Protein AF-A0A2T6B899-F1 (afdb_monomer)

Nearest PDB structures (foldseek):
  8gqq-assembly1_A  TM=4.289E-01  e=1.754E+00  Dictyostelium discoideum AX3
  8x8x-assembly1_A  TM=3.515E-01  e=1.846E+00  Homo sapiens
  3qks-assembly1_A  TM=3.000E-01  e=3.074E+00  Pyrococcus furiosus
  4nck-assembly1_A  TM=1.897E-01  e=5.667E+00  Pyrococcus furiosus DSM 3638

pLDDT: mean 89.19, std 10.9, range [34.03, 98.38]

Foldseek 3Di:
DDDQVVVLPVVDDPVCSVVVLVVQVCVLVPVDDDPQWDWPDKDQPAPFKIWTWTWGQDPNDIKIFTWIAGDPPGIDTPHINDDHDDDCDPPFDKDKAADPVVLVVCLVVLNLLVRLVVVVLCCDCVHPNVVQRNCLLVVLVNCCRHPNPPCPSVVSQVSSVVVRIGTDGLVVRLVSLLSSLCSFWDKAFDPDPDQLLRRLVLSVLLCDCVHPLVVVLVVLSSVQSSVCSNVSHSYGDPVSQVSNVVSRIGTDGPVVRLVSQLVSQLVQKDKDFAPPDDQVLADFDPVLVVVCVVPCVRRVDRGDDCVVVVVVLSSVQSSVCSVVSHQDTDPCSQVVQVSNRIGMDGNSDPPDDPDPDPDD

Solvent-accessible surface area (backbone atoms only — not comparable to full-atom values): 19965 Å² total; per-residue (Å²): 130,86,54,31,54,58,50,40,61,74,72,41,60,79,93,47,47,65,63,49,53,51,53,52,48,35,38,70,74,62,79,48,86,51,97,48,53,47,77,75,47,78,47,75,78,34,78,60,28,40,36,38,22,31,39,36,56,53,98,93,40,83,42,38,36,18,38,38,39,34,91,83,81,49,79,42,60,73,18,44,73,60,74,59,78,81,86,77,74,80,71,81,57,66,35,77,30,70,31,69,67,58,52,52,51,24,45,77,72,72,36,17,55,57,52,40,52,55,48,52,41,33,59,34,63,88,39,81,58,2,59,71,46,46,51,35,44,59,52,27,52,49,30,46,34,71,40,61,94,71,56,66,29,50,61,40,49,49,57,31,42,77,74,52,26,35,68,40,44,48,69,58,40,30,51,54,44,28,57,31,40,59,55,28,47,37,73,36,62,62,89,70,92,63,52,52,67,55,46,51,52,53,40,50,40,35,74,32,65,90,35,73,61,3,38,52,46,49,52,52,49,48,53,40,42,47,58,22,18,74,71,70,48,79,60,70,50,73,66,49,46,48,62,38,42,77,76,46,26,36,76,39,46,56,71,53,44,52,52,51,42,22,52,36,47,39,72,40,48,48,76,42,77,43,88,87,59,61,78,87,70,38,51,69,28,70,67,32,47,51,38,25,73,76,40,49,88,79,23,81,66,30,52,55,54,47,88,70,48,50,60,55,52,48,48,54,50,16,45,50,24,44,75,70,70,45,79,60,83,59,91,61,48,56,60,61,31,45,55,57,39,27,40,68,44,52,73,78,48,79,79,73,78,74,74,77,72,81,81,127

Secondary structure (DSSP, 8-state):
---HHHHHHHHS-HHHHHHHHHHHHHHHHTS---TTEEEEEEEEEETTEEEEEEEEEETTEEEEEEEEEETTTEEEEEEESS-------PPP-EEEEE-HHHHHHHHHTT-HHHHHHHHHHHH-TTSHHHHHHTTHHHHHHHHHHHSTTTTTTHHHHHHHHHTTEEEEEHHHHHHHHHHHHHHH--EEE--SS--HHHHHHHHHHHH-TTSHHHHHHHHHHHHHHHHHHHTT-SS--HHHHHHHHTTTEEE--HHHHHHHHHHHHHHHEEEEEPTT--GGGPPBPHHHHHHHHH-TTT-S--B--HHHHHHHHHHHHHHHHHHHT-SSPPHHHHHHHHTTTEEEEETTSPPPPP-PPP--

Mean predicted aligned error: 10.86 Å

Organism: NCBI:txid589035

Radius of gyration: 36.05 Å; Cα contacts (8 Å, |Δi|>4): 500; chains: 1; bounding box: 91×50×110 Å

Sequence (360 aa):
MNDPLHAFETTIPTELQEDLLQRIEECAWGFTTDPEIEITDVEKRNVLNIEYTGVVQLMGQEHRFHIRSGDAAGTEILSWNGETDIDREPGPVMILAPLHRRASEAIFQGRAAELLRNWDEALDPSTATGKRLSRLFAAASYDAFFAPGTGASRSHHEAAREAGYEIQEAADATRIRRDLLFAAHPIAPLITDQTPLEALRSWDAALDASTVIGHLALLRRAQILDETAMRGASAPNTEGAARMRELGFAFTSPGEALRLRVRLTRSLLSLDPIDGFDPATLPENPIAALFNRLDPALAPDVRVRPEVEAPKLLDAIAERMARDRSMTLPDWAEGRTAEIGLRVRNRAEPARESDPSPSL

Structure (mmCIF, N/CA/C/O backbone):
data_AF-A0A2T6B899-F1
#
_entry.id   AF-A0A2T6B899-F1
#
loop_
_atom_site.group_PDB
_atom_site.id
_atom_site.type_symbol
_atom_site.label_atom_id
_atom_site.label_alt_id
_atom_site.label_comp_id
_atom_site.label_asym_id
_atom_site.label_entity_id
_atom_site.label_seq_id
_atom_site.pdbx_PDB_ins_code
_atom_site.Cartn_x
_atom_site.Cartn_y
_atom_site.Cartn_z
_atom_site.occupancy
_atom_site.B_iso_or_equiv
_atom_site.auth_seq_id
_atom_site.auth_comp_id
_atom_site.auth_asym_id
_atom_site.auth_atom_id
_atom_site.pdbx_PDB_model_num
ATOM 1 N N . MET A 1 1 ? -45.968 -4.748 19.269 1.00 46.59 1 MET A N 1
ATOM 2 C CA . MET A 1 1 ? -44.724 -4.669 20.057 1.00 46.59 1 MET A CA 1
ATOM 3 C C . MET A 1 1 ? -45.140 -4.263 21.449 1.00 46.59 1 MET A C 1
ATOM 5 O O . MET A 1 1 ? -45.836 -3.262 21.556 1.00 46.59 1 MET A O 1
ATOM 9 N N . ASN A 1 2 ? -44.836 -5.079 22.458 1.00 59.56 2 ASN A N 1
ATOM 10 C CA . ASN A 1 2 ? -45.052 -4.683 23.847 1.00 59.56 2 ASN A CA 1
ATOM 11 C C . ASN A 1 2 ? -44.044 -3.583 24.170 1.00 59.56 2 ASN A C 1
ATOM 13 O O . ASN A 1 2 ? -42.853 -3.779 23.951 1.00 59.56 2 ASN A O 1
ATOM 17 N N . ASP A 1 3 ? -44.539 -2.435 24.611 1.00 84.06 3 ASP A N 1
ATOM 18 C CA . ASP A 1 3 ? -43.726 -1.347 25.138 1.00 84.06 3 ASP A CA 1
ATOM 19 C C . ASP A 1 3 ? -43.190 -1.777 26.522 1.00 84.06 3 ASP A C 1
ATOM 21 O O . ASP A 1 3 ? -44.004 -2.055 27.412 1.00 84.06 3 ASP A O 1
ATOM 25 N N . PRO A 1 4 ? -41.862 -1.915 26.707 1.00 87.25 4 PRO A N 1
ATOM 26 C CA . PRO A 1 4 ? -41.269 -2.354 27.970 1.00 87.25 4 PRO A CA 1
ATOM 27 C C . PRO A 1 4 ? -41.623 -1.447 29.149 1.00 87.25 4 PRO A C 1
ATOM 29 O O . PRO A 1 4 ? -41.850 -1.946 30.252 1.00 87.25 4 PRO A O 1
ATOM 32 N N . LEU A 1 5 ? -41.736 -0.136 28.910 1.00 87.31 5 LEU A N 1
ATOM 33 C CA . LEU A 1 5 ? -42.134 0.826 29.932 1.00 87.31 5 LEU A CA 1
ATOM 34 C C . LEU A 1 5 ? -43.591 0.595 30.340 1.00 87.31 5 LEU A C 1
ATOM 36 O O . LEU A 1 5 ? -43.894 0.497 31.524 1.00 87.31 5 LEU A O 1
ATOM 40 N N . HIS A 1 6 ? -44.481 0.382 29.370 1.00 89.06 6 HIS A N 1
ATOM 41 C CA . HIS A 1 6 ? -45.879 0.057 29.654 1.00 89.06 6 HIS A CA 1
ATOM 42 C C . HIS A 1 6 ? -46.035 -1.271 30.421 1.00 89.06 6 HIS A C 1
ATOM 44 O O . HIS A 1 6 ? -46.887 -1.398 31.303 1.00 89.06 6 HIS A O 1
ATOM 50 N N . ALA A 1 7 ? -45.211 -2.279 30.110 1.00 88.25 7 ALA A N 1
ATOM 51 C CA . ALA A 1 7 ? -45.201 -3.552 30.832 1.00 88.25 7 ALA A CA 1
ATOM 52 C C . ALA A 1 7 ? -44.753 -3.381 32.294 1.00 88.25 7 ALA A C 1
ATOM 54 O O . ALA A 1 7 ? -45.345 -3.977 33.195 1.00 88.25 7 ALA A O 1
ATOM 55 N N . PHE A 1 8 ? -43.752 -2.538 32.539 1.00 91.56 8 PHE A N 1
ATOM 56 C CA . PHE A 1 8 ? -43.338 -2.157 33.885 1.00 91.56 8 PHE A CA 1
ATOM 57 C C . PHE A 1 8 ? -44.449 -1.399 34.629 1.00 91.56 8 PHE A C 1
ATOM 59 O O . PHE A 1 8 ? -44.863 -1.827 35.707 1.00 91.56 8 PHE A O 1
ATOM 66 N N . GLU A 1 9 ? -45.003 -0.345 34.023 1.00 91.19 9 GLU A N 1
ATOM 67 C CA . GLU A 1 9 ? -46.026 0.521 34.628 1.00 91.19 9 GLU A CA 1
ATOM 68 C C . GLU A 1 9 ? -47.321 -0.220 34.992 1.00 91.19 9 GLU A C 1
ATOM 70 O O . GLU A 1 9 ? -48.012 0.152 35.939 1.00 91.19 9 GLU A O 1
ATOM 75 N N . THR A 1 10 ? -47.668 -1.269 34.241 1.00 90.44 10 THR A N 1
ATOM 76 C CA . THR A 1 10 ? -48.849 -2.108 34.508 1.00 90.44 10 THR A CA 1
ATOM 77 C C . THR A 1 10 ? -48.595 -3.199 35.545 1.00 90.44 10 THR A C 1
ATOM 79 O O . THR A 1 10 ? -49.545 -3.670 36.172 1.00 90.44 10 THR A O 1
ATOM 82 N N . THR A 1 11 ? -47.336 -3.603 35.734 1.00 88.62 11 THR A N 1
ATOM 83 C CA . THR A 1 11 ? -46.947 -4.635 36.707 1.00 88.62 11 THR A CA 1
ATOM 84 C C . THR A 1 11 ? -46.695 -4.033 38.089 1.00 88.62 11 THR A C 1
ATOM 86 O O . THR A 1 11 ? -47.052 -4.642 39.096 1.00 88.62 11 THR A O 1
ATOM 89 N N . ILE A 1 12 ? -46.093 -2.842 38.146 1.00 90.62 12 ILE A N 1
ATOM 90 C CA . ILE A 1 12 ? -45.633 -2.209 39.384 1.00 90.62 12 ILE A CA 1
ATOM 91 C C . ILE A 1 12 ? -46.548 -1.032 39.759 1.00 90.62 12 ILE A C 1
ATOM 93 O O . ILE A 1 12 ? -46.756 -0.145 38.928 1.00 90.62 12 ILE A O 1
ATOM 97 N N . PRO A 1 13 ? -47.078 -0.973 40.999 1.00 90.00 13 PRO A N 1
ATOM 98 C CA . PRO A 1 13 ? -47.889 0.153 41.466 1.00 90.00 13 PRO A CA 1
ATOM 99 C C . PRO A 1 13 ? -47.161 1.492 41.326 1.00 90.00 13 PRO A C 1
ATOM 101 O O . PRO A 1 13 ? -45.976 1.584 41.641 1.00 90.00 13 PRO A O 1
ATOM 104 N N . THR A 1 14 ? -47.872 2.534 40.890 1.00 89.88 14 THR A N 1
ATOM 105 C CA . THR A 1 14 ? -47.299 3.855 40.571 1.00 89.88 14 THR A CA 1
ATOM 106 C C . THR A 1 14 ? -46.481 4.445 41.719 1.00 89.88 14 THR A C 1
ATOM 108 O O . THR A 1 14 ? -45.435 5.039 41.487 1.00 89.88 14 THR A O 1
ATOM 111 N N . GLU A 1 15 ? -46.912 4.237 42.960 1.00 90.06 15 GLU A N 1
ATOM 112 C CA . GLU A 1 15 ? -46.231 4.707 44.165 1.00 90.06 15 GLU A CA 1
ATOM 113 C C . GLU A 1 15 ? -44.883 4.019 44.456 1.00 90.06 15 GLU A C 1
ATOM 115 O O . GLU A 1 15 ? -44.118 4.533 45.268 1.00 90.06 15 GLU A O 1
ATOM 120 N N . LEU A 1 16 ? -44.584 2.885 43.811 1.00 89.25 16 LEU A N 1
ATOM 121 C CA . LEU A 1 16 ? -43.343 2.118 43.994 1.00 89.25 16 LEU A CA 1
ATOM 122 C C . LEU A 1 16 ? -42.380 2.222 42.806 1.00 89.25 16 LEU A C 1
ATOM 124 O O . LEU A 1 16 ? -41.236 1.798 42.923 1.00 89.25 16 LEU A O 1
ATOM 128 N N . GLN A 1 17 ? -42.824 2.746 41.661 1.00 91.19 17 GLN A N 1
ATOM 129 C CA . GLN A 1 17 ? -42.056 2.702 40.412 1.00 91.19 17 GLN A CA 1
ATOM 130 C C . GLN A 1 17 ? -40.716 3.449 40.508 1.00 91.19 17 GLN A C 1
ATOM 132 O O . GLN A 1 17 ? -39.681 2.891 40.151 1.00 91.19 17 GLN A O 1
ATOM 137 N N . GLU A 1 18 ? -40.726 4.687 41.009 1.00 89.62 18 GLU A N 1
ATOM 138 C CA . GLU A 1 18 ? -39.523 5.529 41.110 1.00 89.62 18 GLU A CA 1
ATOM 139 C C . GLU A 1 18 ? -38.531 4.988 42.153 1.00 89.62 18 GLU A C 1
ATOM 141 O O . GLU A 1 18 ? -37.351 4.822 41.849 1.00 89.62 18 GLU A O 1
ATOM 146 N N . ASP A 1 19 ? -39.026 4.626 43.343 1.00 91.81 19 ASP A N 1
ATOM 147 C CA . ASP A 1 19 ? -38.221 4.031 44.423 1.00 91.81 19 ASP A CA 1
ATOM 148 C C . ASP A 1 19 ? -37.551 2.724 43.978 1.00 91.81 19 ASP A C 1
ATOM 150 O O . ASP A 1 19 ? -36.359 2.513 44.198 1.00 91.81 19 ASP A O 1
ATOM 154 N N . LEU A 1 20 ? -38.298 1.863 43.283 1.00 92.25 20 LEU A N 1
ATOM 155 C CA . LEU A 1 20 ? -37.779 0.606 42.764 1.00 92.25 20 LEU A CA 1
ATOM 156 C C . LEU A 1 20 ? -36.670 0.819 41.731 1.00 92.25 20 LEU A C 1
ATOM 158 O O . LEU A 1 20 ? -35.627 0.171 41.816 1.00 92.25 20 LEU A O 1
ATOM 162 N N . LEU A 1 21 ? -36.881 1.711 40.758 1.00 92.38 21 LEU A N 1
ATOM 163 C CA . LEU A 1 21 ? -35.866 2.003 39.744 1.00 92.38 21 LEU A CA 1
ATOM 164 C C . LEU A 1 21 ? -34.601 2.577 40.380 1.00 92.38 21 LEU A C 1
ATOM 166 O O . LEU A 1 21 ? -33.504 2.161 40.011 1.00 92.38 21 LEU A O 1
ATOM 170 N N . GLN A 1 22 ? -34.746 3.451 41.379 1.00 90.94 22 GLN A N 1
ATOM 171 C CA . GLN A 1 22 ? -33.613 3.992 42.119 1.00 90.94 22 GLN A CA 1
ATOM 172 C C . GLN A 1 22 ? -32.854 2.899 42.889 1.00 90.94 22 GLN A C 1
ATOM 174 O O . GLN A 1 22 ? -31.631 2.822 42.792 1.00 90.94 22 GLN A O 1
ATOM 179 N N . ARG A 1 23 ? -33.549 2.010 43.611 1.00 93.88 23 ARG A N 1
ATOM 180 C CA . ARG A 1 23 ? -32.919 0.889 44.337 1.00 93.88 23 ARG A CA 1
ATOM 181 C C . ARG A 1 23 ? -32.169 -0.057 43.398 1.00 93.88 23 ARG A C 1
ATOM 183 O O . ARG A 1 23 ? -31.044 -0.462 43.699 1.00 93.88 23 ARG A O 1
ATOM 190 N N . ILE A 1 24 ? -32.777 -0.395 42.258 1.00 93.56 24 ILE A N 1
ATOM 191 C CA . ILE A 1 24 ? -32.152 -1.229 41.223 1.00 93.56 24 ILE A CA 1
ATOM 192 C C . ILE A 1 24 ? -30.890 -0.549 40.687 1.00 93.56 24 ILE A C 1
ATOM 194 O O . ILE A 1 24 ? -29.843 -1.188 40.575 1.00 93.56 24 ILE A O 1
ATOM 198 N N . GLU A 1 25 ? -30.971 0.746 40.392 1.00 90.81 25 GLU A N 1
ATOM 199 C CA . GLU A 1 25 ? -29.844 1.523 39.896 1.00 90.81 25 GLU A CA 1
ATOM 200 C C . GLU A 1 25 ? -28.695 1.587 40.915 1.00 90.81 25 GLU A C 1
ATOM 202 O O . GLU A 1 25 ? -27.543 1.328 40.564 1.00 90.81 25 GLU A O 1
ATOM 207 N N . GLU A 1 26 ? -28.986 1.857 42.188 1.00 90.31 26 GLU A N 1
ATOM 208 C CA . GLU A 1 26 ? -27.983 1.878 43.258 1.00 90.31 26 GLU A CA 1
ATOM 209 C C . GLU A 1 26 ? -27.284 0.520 43.431 1.00 90.31 26 GLU A C 1
ATOM 211 O O . GLU A 1 26 ? -26.064 0.478 43.635 1.00 90.31 26 GLU A O 1
ATOM 216 N N . CYS A 1 27 ? -28.023 -0.587 43.287 1.00 91.94 27 CYS A N 1
ATOM 217 C CA . CYS A 1 27 ? -27.457 -1.937 43.278 1.00 91.94 27 CYS A CA 1
ATOM 218 C C . CYS A 1 27 ? -26.570 -2.176 42.047 1.00 91.94 27 CYS A C 1
ATOM 220 O O . CYS A 1 27 ? -25.469 -2.713 42.179 1.00 91.94 27 CYS A O 1
ATOM 222 N N . ALA A 1 28 ? -27.005 -1.750 40.857 1.00 90.00 28 ALA A N 1
ATOM 223 C CA . ALA A 1 28 ? -26.255 -1.915 39.610 1.00 90.00 28 ALA A CA 1
ATOM 224 C C . ALA A 1 28 ? -24.934 -1.126 39.602 1.00 90.00 28 ALA A C 1
ATOM 226 O O . ALA A 1 28 ? -23.909 -1.615 39.120 1.00 90.00 28 ALA A O 1
ATOM 227 N N . TRP A 1 29 ? -24.927 0.074 40.189 1.00 87.69 29 TRP A N 1
ATOM 228 C CA . TRP A 1 29 ? -23.708 0.859 40.404 1.00 87.69 29 TRP A CA 1
ATOM 229 C C . TRP A 1 29 ? -22.832 0.328 41.549 1.00 87.69 29 TRP A C 1
ATOM 231 O O . TRP A 1 29 ? -21.658 0.699 41.646 1.00 87.69 29 TRP A O 1
ATOM 241 N N . GLY A 1 30 ? -23.370 -0.557 42.392 1.00 86.94 30 GLY A N 1
ATOM 242 C CA . GLY A 1 30 ? -22.688 -1.119 43.555 1.00 86.94 30 GLY A CA 1
ATOM 243 C C . GLY A 1 30 ? -22.587 -0.152 44.737 1.00 86.94 30 GLY A C 1
ATOM 244 O O . GLY A 1 30 ? -21.683 -0.289 45.562 1.00 86.94 30 GLY A O 1
ATOM 245 N N . PHE A 1 31 ? -23.476 0.843 44.819 1.00 87.50 31 PHE A N 1
ATOM 246 C CA . PHE A 1 31 ? -23.554 1.765 45.956 1.00 87.50 31 PHE A CA 1
ATOM 247 C C . PHE A 1 31 ? -24.228 1.128 47.172 1.00 87.50 31 PHE A C 1
ATOM 249 O O . PHE A 1 31 ? -23.867 1.441 48.309 1.00 87.50 31 PHE A O 1
ATOM 256 N N . THR A 1 32 ? -25.185 0.230 46.939 1.00 91.62 32 THR A N 1
ATOM 257 C CA . THR A 1 32 ? -25.944 -0.461 47.982 1.00 91.62 32 THR A CA 1
ATOM 258 C C . THR A 1 32 ? -26.084 -1.948 47.653 1.00 91.62 32 THR A C 1
ATOM 260 O O . THR A 1 32 ? -25.735 -2.407 46.565 1.00 91.62 32 THR A O 1
ATOM 263 N N . THR A 1 33 ? -26.545 -2.723 48.631 1.00 89.00 33 THR A N 1
ATOM 264 C CA . THR A 1 33 ? -26.950 -4.119 48.441 1.00 89.00 33 THR A CA 1
ATOM 265 C C . THR A 1 33 ? -28.375 -4.263 48.941 1.00 89.00 33 THR A C 1
ATOM 267 O O . THR A 1 33 ? -28.635 -3.944 50.105 1.00 89.00 33 THR A O 1
ATOM 270 N N . ASP A 1 34 ? -29.264 -4.773 48.099 1.00 91.94 34 ASP A N 1
ATOM 271 C CA . ASP A 1 34 ? -30.673 -4.967 48.416 1.00 91.94 34 ASP A CA 1
ATOM 272 C C . ASP A 1 34 ? -31.026 -6.463 48.351 1.00 91.94 34 ASP A C 1
ATOM 274 O O . ASP A 1 34 ? -30.733 -7.110 47.349 1.00 91.94 34 ASP A O 1
ATOM 278 N N . PRO A 1 35 ? -31.617 -7.054 49.405 1.00 91.06 35 PRO A N 1
ATOM 279 C CA . PRO A 1 35 ? -31.935 -8.482 49.432 1.00 91.06 35 PRO A CA 1
ATOM 280 C C . PRO A 1 35 ? -33.023 -8.898 48.432 1.00 91.06 35 PRO A C 1
ATOM 282 O O . PRO A 1 35 ? -33.165 -10.091 48.170 1.00 91.06 35 PRO A O 1
ATOM 285 N N . GLU A 1 36 ? -33.806 -7.954 47.908 1.00 93.06 36 GLU A N 1
ATOM 286 C CA . GLU A 1 36 ? -34.849 -8.222 46.917 1.00 93.06 36 GLU A CA 1
ATOM 287 C C . GLU A 1 36 ? -34.327 -8.125 45.480 1.00 93.06 36 GLU A C 1
ATOM 289 O O . GLU A 1 36 ? -35.021 -8.573 44.572 1.00 93.06 36 GLU A O 1
ATOM 294 N N . ILE A 1 37 ? -33.129 -7.572 45.254 1.00 94.88 37 ILE A N 1
ATOM 295 C CA . ILE A 1 37 ? -32.590 -7.279 43.920 1.00 94.88 37 ILE A CA 1
ATOM 296 C C . ILE A 1 37 ? -31.294 -8.059 43.696 1.00 94.88 37 ILE A C 1
ATOM 298 O O . ILE A 1 37 ? -30.317 -7.918 44.428 1.00 94.88 37 ILE A O 1
ATOM 302 N N . GLU A 1 38 ? -31.256 -8.835 42.620 1.00 94.12 38 GLU A N 1
ATOM 303 C CA . GLU A 1 38 ? -30.065 -9.529 42.148 1.00 94.12 38 GLU A CA 1
ATOM 304 C C . GLU A 1 38 ? -29.650 -8.971 40.785 1.00 94.12 38 GLU A C 1
ATOM 306 O O . GLU A 1 38 ? -30.385 -9.069 39.803 1.00 94.12 38 GLU A O 1
ATOM 311 N N . ILE A 1 39 ? -28.450 -8.396 40.712 1.00 94.81 39 ILE A N 1
ATOM 312 C CA . ILE A 1 39 ? -27.853 -7.964 39.446 1.00 94.81 39 ILE A CA 1
ATOM 313 C C . ILE A 1 39 ? -27.134 -9.159 38.823 1.00 94.81 39 ILE A C 1
ATOM 315 O O . ILE A 1 39 ? -26.182 -9.686 39.399 1.00 94.81 39 ILE A O 1
ATOM 319 N N . THR A 1 40 ? -27.593 -9.588 37.650 1.00 91.62 40 THR A N 1
ATOM 320 C CA . THR A 1 40 ? -27.054 -10.759 36.949 1.00 91.62 40 THR A CA 1
ATOM 321 C C . THR A 1 40 ? -25.909 -10.376 36.020 1.00 91.62 40 THR A C 1
ATOM 323 O O . THR A 1 40 ? -24.930 -11.115 35.920 1.00 91.62 40 THR A O 1
ATOM 326 N N . ASP A 1 41 ? -26.011 -9.226 35.353 1.00 90.94 41 ASP A N 1
ATOM 327 C CA . ASP A 1 41 ? -25.004 -8.768 34.401 1.00 90.94 41 ASP A CA 1
ATOM 328 C C . ASP A 1 41 ? -24.920 -7.236 34.350 1.00 90.94 41 ASP A C 1
ATOM 330 O O . ASP A 1 41 ? -25.927 -6.544 34.504 1.00 90.94 41 ASP A O 1
ATOM 334 N N . VAL A 1 42 ? -23.715 -6.701 34.131 1.00 90.12 42 VAL A N 1
ATOM 335 C CA . VAL A 1 42 ? -23.456 -5.255 34.031 1.00 90.12 42 VAL A CA 1
ATOM 336 C C . VAL A 1 42 ? -22.399 -4.983 32.967 1.00 90.12 42 VAL A C 1
ATOM 338 O O . VAL A 1 42 ? -21.270 -5.465 33.050 1.00 90.12 42 VAL A O 1
ATOM 341 N N . GLU A 1 43 ? -22.734 -4.120 32.015 1.00 87.75 43 GLU A N 1
ATOM 342 C CA . GLU A 1 43 ? -21.840 -3.583 30.996 1.00 87.75 43 GLU A CA 1
ATOM 343 C C . GLU A 1 43 ? -21.604 -2.084 31.231 1.00 87.75 43 GLU A C 1
ATOM 345 O O . GLU A 1 43 ? -22.522 -1.259 31.180 1.00 87.75 43 GLU A O 1
ATOM 350 N N . LYS A 1 44 ? -20.345 -1.707 31.479 1.00 84.44 44 LYS A N 1
ATOM 351 C CA . LYS A 1 44 ? -19.954 -0.304 31.677 1.00 84.44 44 LYS A CA 1
ATOM 352 C C . LYS A 1 44 ? -19.593 0.334 30.342 1.00 84.44 44 LYS A C 1
ATOM 354 O O . LYS A 1 44 ? -18.473 0.176 29.864 1.00 84.44 44 LYS A O 1
ATOM 359 N N . ARG A 1 45 ? -20.514 1.117 29.775 1.00 78.56 45 ARG A N 1
ATOM 360 C CA . ARG A 1 45 ? -20.297 1.828 28.502 1.00 78.56 45 ARG A CA 1
ATOM 361 C C . ARG A 1 45 ? -19.312 2.990 28.653 1.00 78.56 45 ARG A C 1
ATOM 363 O O . ARG A 1 45 ? -18.492 3.230 27.773 1.00 78.56 45 ARG A O 1
ATOM 370 N N . ASN A 1 46 ? -19.392 3.717 29.764 1.00 77.62 46 ASN A N 1
ATOM 371 C CA . ASN A 1 46 ? -18.399 4.694 30.219 1.00 77.62 46 ASN A CA 1
ATOM 372 C C . ASN A 1 46 ? -18.591 4.939 31.728 1.00 77.62 46 ASN A C 1
ATOM 374 O O . ASN A 1 46 ? -19.399 4.267 32.365 1.00 77.62 46 ASN A O 1
ATOM 378 N N . VAL A 1 47 ? -17.866 5.891 32.322 1.00 79.31 47 VAL A N 1
ATOM 379 C CA . VAL A 1 47 ? -17.981 6.171 33.771 1.00 79.31 47 VAL A CA 1
ATOM 380 C C . VAL A 1 47 ? -19.354 6.723 34.179 1.00 79.31 47 VAL A C 1
ATOM 382 O O . VAL A 1 47 ? -19.712 6.638 35.347 1.00 79.31 47 VAL A O 1
ATOM 385 N N . LEU A 1 48 ? -20.130 7.248 33.231 1.00 81.19 48 LEU A N 1
ATOM 386 C CA . LEU A 1 48 ? -21.441 7.862 33.453 1.00 81.19 48 LEU A CA 1
ATOM 387 C C . LEU A 1 48 ? -22.611 7.026 32.923 1.00 81.19 48 LEU A C 1
ATOM 389 O O . LEU A 1 48 ? -23.753 7.427 33.105 1.00 81.19 48 LEU A O 1
ATOM 393 N N . ASN A 1 49 ? -22.357 5.932 32.200 1.00 84.56 49 ASN A N 1
ATOM 394 C CA . ASN A 1 49 ? -23.397 5.161 31.524 1.00 84.56 49 ASN A CA 1
ATOM 395 C C . ASN A 1 49 ? -23.146 3.665 31.697 1.00 84.56 49 ASN A C 1
ATOM 397 O O . ASN A 1 49 ? -22.087 3.156 31.310 1.00 84.56 49 ASN A O 1
ATOM 401 N N . ILE A 1 50 ? -24.152 2.964 32.206 1.00 88.06 50 ILE A N 1
ATOM 402 C CA . ILE A 1 50 ? -24.148 1.515 32.387 1.00 88.06 50 ILE A CA 1
ATOM 403 C C . ILE A 1 50 ? -25.404 0.900 31.777 1.00 88.06 50 ILE A C 1
ATOM 405 O O . ILE A 1 50 ? -26.458 1.527 31.688 1.00 88.06 50 ILE A O 1
ATOM 409 N N . GLU A 1 51 ? -25.285 -0.343 31.347 1.00 91.62 51 GLU A N 1
ATOM 410 C CA . GLU A 1 51 ? -26.405 -1.186 30.952 1.00 91.62 51 GLU A CA 1
ATOM 411 C C . GLU A 1 51 ? -26.336 -2.458 31.777 1.00 91.62 51 GLU A C 1
ATOM 413 O O . GLU A 1 51 ? -25.252 -2.998 31.979 1.00 91.62 51 GLU A O 1
ATOM 418 N N . TYR A 1 52 ? -27.458 -2.898 32.320 1.00 92.88 52 TYR A N 1
ATOM 419 C CA . TYR A 1 52 ? -27.456 -3.976 33.293 1.00 92.88 52 TYR A CA 1
ATOM 420 C C . TYR A 1 52 ? -28.753 -4.767 33.252 1.00 92.88 52 TYR A C 1
ATOM 422 O O . TYR A 1 52 ? -29.813 -4.272 32.855 1.00 92.88 52 TYR A O 1
ATOM 430 N N . THR A 1 53 ? -28.651 -6.025 33.658 1.00 95.44 53 THR A N 1
ATOM 431 C CA . THR A 1 53 ? -29.768 -6.958 33.714 1.00 95.44 53 THR A CA 1
ATOM 432 C C . THR A 1 53 ? -29.796 -7.640 35.064 1.00 95.44 53 THR A C 1
ATOM 434 O O . THR A 1 53 ? -28.783 -7.767 35.760 1.00 95.44 53 THR A O 1
ATOM 437 N N . GLY A 1 54 ? -30.986 -8.050 35.466 1.00 94.31 54 GLY A N 1
ATOM 438 C CA . GLY A 1 54 ? -31.160 -8.625 36.778 1.00 94.31 54 GLY A CA 1
ATOM 439 C C . GLY A 1 54 ? -32.577 -9.058 37.051 1.00 94.31 54 GLY A C 1
ATOM 440 O O . GLY A 1 54 ? -33.443 -9.116 36.170 1.00 94.31 54 GLY A O 1
ATOM 441 N N . VAL A 1 55 ? -32.775 -9.383 38.314 1.00 94.88 55 VAL A N 1
ATOM 442 C CA . VAL A 1 55 ? -34.000 -9.940 38.842 1.00 94.88 55 VAL A CA 1
ATOM 443 C C . VAL A 1 55 ? -34.374 -9.183 40.106 1.00 94.88 55 VAL A C 1
ATOM 445 O O . VAL A 1 55 ? -33.512 -8.866 40.921 1.00 94.88 55 VAL A O 1
ATOM 448 N N . VAL A 1 56 ? -35.658 -8.892 40.282 1.00 94.56 56 VAL A N 1
ATOM 449 C CA . VAL A 1 56 ? -36.191 -8.330 41.519 1.00 94.56 56 VAL A CA 1
ATOM 450 C C . VAL A 1 56 ? -37.367 -9.156 42.034 1.00 94.56 56 VAL A C 1
ATOM 452 O O . VAL A 1 56 ? -38.238 -9.563 41.267 1.00 94.56 56 VAL A O 1
ATOM 455 N N . GLN A 1 57 ? -37.385 -9.417 43.338 1.00 92.94 57 GLN A N 1
ATOM 456 C CA . GLN A 1 57 ? -38.460 -10.110 44.039 1.00 92.94 57 GLN A CA 1
ATOM 457 C C . GLN A 1 57 ? -39.396 -9.085 44.678 1.00 92.94 57 GLN A C 1
ATOM 459 O O . GLN A 1 57 ? -39.067 -8.481 45.693 1.00 92.94 57 GLN A O 1
ATOM 464 N N . LEU A 1 58 ? -40.588 -8.905 44.111 1.00 87.88 58 LEU A N 1
ATOM 465 C CA . LEU A 1 58 ? -41.597 -7.977 44.626 1.00 87.88 58 LEU A CA 1
ATOM 466 C C . LEU A 1 58 ? -42.938 -8.670 44.748 1.00 87.88 58 LEU A C 1
ATOM 468 O O . LEU A 1 58 ? -43.344 -9.437 43.883 1.00 87.88 58 LEU A O 1
ATOM 472 N N . MET A 1 59 ? -43.653 -8.391 45.838 1.00 82.38 59 MET A N 1
ATOM 473 C CA . MET A 1 59 ? -45.013 -8.906 46.052 1.00 82.38 59 MET A CA 1
ATOM 474 C C . MET A 1 59 ? -45.116 -10.445 45.936 1.00 82.38 59 MET A C 1
ATOM 476 O O . MET A 1 59 ? -46.166 -10.985 45.591 1.00 82.38 59 MET A O 1
ATOM 480 N N . GLY A 1 60 ? -44.026 -11.161 46.239 1.00 83.38 60 GLY A N 1
ATOM 481 C CA . GLY A 1 60 ? -43.941 -12.620 46.127 1.00 83.38 60 GLY A CA 1
ATOM 482 C C . GLY A 1 60 ? -43.777 -13.152 44.697 1.00 83.38 60 GLY A C 1
ATOM 483 O O . GLY A 1 60 ? -43.982 -14.348 44.485 1.00 83.38 60 GLY A O 1
ATOM 484 N N . GLN A 1 61 ? -43.438 -12.295 43.730 1.00 90.00 61 GLN A N 1
ATOM 485 C CA . GLN A 1 61 ? -43.155 -12.657 42.344 1.00 90.00 61 GLN A CA 1
ATOM 486 C C . GLN A 1 61 ? -41.768 -12.184 41.908 1.00 90.00 61 GLN A C 1
ATOM 488 O O . GLN A 1 61 ? -41.285 -11.129 42.316 1.00 90.00 61 GLN A O 1
ATOM 493 N N . GLU A 1 62 ? -41.161 -12.982 41.034 1.00 92.12 62 GLU A N 1
ATOM 494 C CA . GLU A 1 62 ? -39.902 -12.664 40.377 1.00 92.12 62 GLU A CA 1
ATOM 495 C C . GLU A 1 62 ? -40.168 -11.827 39.122 1.00 92.12 62 GLU A C 1
ATOM 497 O O . GLU A 1 62 ? -40.954 -12.231 38.258 1.00 92.12 62 GLU A O 1
ATOM 502 N N . HIS A 1 63 ? -39.479 -10.696 38.993 1.00 93.19 63 HIS A N 1
ATOM 503 C CA . HIS A 1 63 ? -39.481 -9.878 37.788 1.00 93.19 63 HIS A CA 1
ATOM 504 C C . HIS A 1 63 ? -38.079 -9.741 37.219 1.00 93.19 63 HIS A C 1
ATOM 506 O O . HIS A 1 63 ? -37.129 -9.480 37.952 1.00 93.19 63 HIS A O 1
ATOM 512 N N . ARG A 1 64 ? -37.950 -9.892 35.902 1.00 94.00 64 ARG A N 1
ATOM 513 C CA . ARG A 1 64 ? -36.671 -9.744 35.195 1.00 94.00 64 ARG A CA 1
ATOM 514 C C . ARG A 1 64 ? -36.604 -8.395 34.511 1.00 94.00 64 ARG A C 1
ATOM 516 O O . ARG A 1 64 ? -37.596 -7.971 33.920 1.00 94.00 64 ARG A O 1
ATOM 523 N N . PHE A 1 65 ? -35.446 -7.756 34.542 1.00 94.19 65 PHE A N 1
ATOM 524 C CA . PHE A 1 65 ? -35.263 -6.443 33.941 1.00 94.19 65 PHE A CA 1
ATOM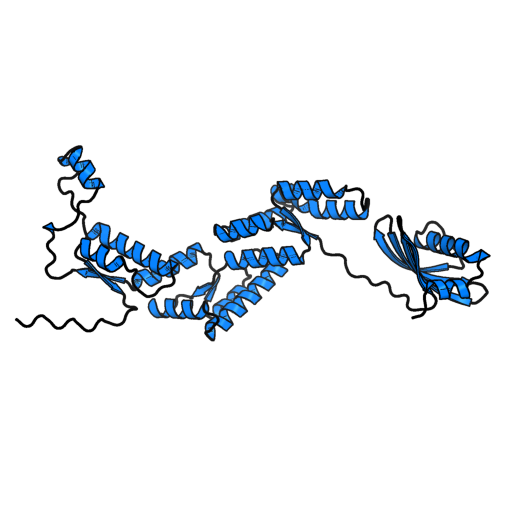 525 C C . PHE A 1 65 ? -33.985 -6.353 33.112 1.00 94.19 65 PHE A C 1
ATOM 527 O O . PHE A 1 65 ? -32.990 -7.032 33.370 1.00 94.19 65 PHE A O 1
ATOM 534 N N . HIS A 1 66 ? -34.035 -5.463 32.126 1.00 94.69 66 HIS A N 1
ATOM 535 C CA . HIS A 1 66 ? -32.903 -4.982 31.343 1.00 94.69 66 HIS A CA 1
ATOM 536 C C . HIS A 1 66 ? -33.025 -3.469 31.260 1.00 94.69 66 HIS A C 1
ATOM 538 O O . HIS A 1 66 ? -34.018 -2.952 30.745 1.00 94.69 66 HIS A O 1
ATOM 544 N N . ILE A 1 67 ? -32.053 -2.763 31.821 1.00 93.06 67 ILE A N 1
ATOM 545 C CA . ILE A 1 67 ? -32.116 -1.318 32.007 1.00 93.06 67 ILE A CA 1
ATOM 546 C C . ILE A 1 67 ? -30.811 -0.691 31.528 1.00 93.06 67 ILE A C 1
ATOM 548 O O . ILE A 1 67 ? -29.723 -1.235 31.727 1.00 93.06 67 ILE A O 1
ATOM 552 N N . ARG A 1 68 ? -30.922 0.481 30.906 1.00 90.88 68 ARG A N 1
ATOM 553 C CA . ARG A 1 68 ? -29.798 1.359 30.586 1.00 90.88 68 ARG A CA 1
ATOM 554 C C . ARG A 1 68 ? -29.934 2.641 31.396 1.00 90.88 68 ARG A C 1
ATOM 556 O O . ARG A 1 68 ? -30.987 3.264 31.371 1.00 90.88 68 ARG A O 1
ATOM 563 N N . SER A 1 69 ? -28.876 3.042 32.094 1.00 87.56 69 SER A N 1
ATOM 564 C CA . SER A 1 69 ? -28.849 4.290 32.868 1.00 87.56 69 SER A CA 1
ATOM 565 C C . SER A 1 69 ? -27.626 5.142 32.524 1.00 87.56 69 SER A C 1
ATOM 567 O O . SER A 1 69 ? -26.534 4.599 32.322 1.00 87.56 69 SER A O 1
ATOM 569 N N . GLY A 1 70 ? -27.800 6.471 32.468 1.00 80.62 70 GLY A N 1
ATOM 570 C CA . GLY A 1 70 ? -26.695 7.429 32.411 1.00 80.62 70 GLY A CA 1
ATOM 571 C C . GLY A 1 70 ? -27.049 8.905 32.162 1.00 80.62 70 GLY A C 1
ATOM 572 O O . GLY A 1 70 ? -28.209 9.295 32.008 1.00 80.62 70 GLY A O 1
ATOM 573 N N . ASP A 1 71 ? -26.005 9.742 32.129 1.00 68.56 71 ASP A N 1
ATOM 574 C CA . ASP A 1 71 ? -26.031 11.191 32.436 1.00 68.56 71 ASP A CA 1
ATOM 575 C C . ASP A 1 71 ? -26.583 12.140 31.337 1.00 68.56 71 ASP A C 1
ATOM 577 O O . ASP A 1 71 ? -26.097 13.250 31.138 1.00 68.56 71 ASP A O 1
ATOM 581 N N . ALA A 1 72 ? -27.608 11.726 30.585 1.00 51.19 72 ALA A N 1
ATOM 582 C CA . ALA A 1 72 ? -28.366 12.652 29.721 1.00 51.19 72 ALA A CA 1
ATOM 583 C C . ALA A 1 72 ? -29.783 12.182 29.351 1.00 51.19 72 ALA A C 1
ATOM 585 O O . ALA A 1 72 ? -30.629 13.018 29.035 1.00 51.19 72 ALA A O 1
ATOM 586 N N . ALA A 1 73 ? -30.044 10.870 29.355 1.00 52.66 73 ALA A N 1
ATOM 587 C CA . ALA A 1 73 ? -31.321 10.289 28.922 1.00 52.66 73 ALA A CA 1
ATOM 588 C C . ALA A 1 73 ? -32.183 9.759 30.085 1.00 52.66 73 ALA A C 1
ATOM 590 O O . ALA A 1 73 ? -33.346 9.427 29.868 1.00 52.66 73 ALA A O 1
ATOM 591 N N . GLY A 1 74 ? -31.634 9.724 31.305 1.00 73.94 74 GLY A N 1
ATOM 592 C CA . GLY A 1 74 ? -32.269 9.088 32.456 1.00 73.94 74 GLY A CA 1
ATOM 593 C C . GLY A 1 74 ? -32.175 7.562 32.401 1.00 73.94 74 GLY A C 1
ATOM 594 O O . GLY A 1 74 ? -31.381 6.998 31.645 1.00 73.94 74 GLY A O 1
ATOM 595 N N . THR A 1 75 ? -32.987 6.911 33.227 1.00 85.62 75 THR A N 1
ATOM 596 C CA . THR A 1 75 ? -33.088 5.452 33.322 1.00 85.62 75 THR A CA 1
ATOM 597 C C . THR A 1 75 ? -34.103 4.944 32.299 1.00 85.62 75 THR A C 1
ATOM 599 O O . THR A 1 75 ? -35.288 5.259 32.372 1.00 85.62 75 THR A O 1
ATOM 602 N N . GLU A 1 76 ? -33.638 4.165 31.327 1.00 90.56 76 GLU A N 1
ATOM 603 C CA . GLU A 1 76 ? -34.439 3.576 30.255 1.00 90.56 76 GLU A CA 1
ATOM 604 C C . GLU A 1 76 ? -34.654 2.079 30.516 1.00 90.56 76 GLU A C 1
ATOM 606 O O . GLU A 1 76 ? -33.695 1.309 30.621 1.00 90.56 76 GLU A O 1
ATOM 611 N N . ILE A 1 77 ? -35.917 1.648 30.582 1.00 91.62 77 ILE A N 1
ATOM 612 C CA . ILE A 1 77 ? -36.282 0.228 30.673 1.00 91.62 77 ILE A CA 1
ATOM 613 C C . ILE A 1 77 ? -36.300 -0.353 29.258 1.00 91.62 77 ILE A C 1
ATOM 615 O O . ILE A 1 77 ? -37.201 -0.068 28.472 1.00 91.62 77 ILE A O 1
ATOM 619 N N . LEU A 1 78 ? -35.310 -1.185 28.939 1.00 90.88 78 LEU A N 1
ATOM 620 C CA . LEU A 1 78 ? -35.192 -1.857 27.641 1.00 90.88 78 LEU A CA 1
ATOM 621 C C . LEU A 1 78 ? -36.050 -3.126 27.577 1.00 90.88 78 LEU A C 1
ATOM 623 O O . LEU A 1 78 ? -36.557 -3.485 26.516 1.00 90.88 78 LEU A O 1
ATOM 627 N N . SER A 1 79 ? -36.235 -3.796 28.717 1.00 92.25 79 SER A N 1
ATOM 628 C CA . SER A 1 79 ? -37.064 -4.996 28.842 1.00 92.25 79 SER A CA 1
ATOM 629 C C . SER A 1 79 ? -37.577 -5.163 30.270 1.00 92.25 79 SER A C 1
ATOM 631 O O . SER A 1 79 ? -36.844 -4.933 31.236 1.00 92.25 79 SER A O 1
ATOM 633 N N . TRP A 1 80 ? -38.827 -5.611 30.397 1.00 93.19 80 TRP A N 1
ATOM 634 C CA . TRP A 1 80 ? -39.445 -6.010 31.661 1.00 93.19 80 TRP A CA 1
ATOM 635 C C . TRP A 1 80 ? -40.175 -7.341 31.477 1.00 93.19 80 TRP A C 1
ATOM 637 O O . TRP A 1 80 ? -41.072 -7.452 30.640 1.00 93.19 80 TRP A O 1
ATOM 647 N N . ASN A 1 81 ? -39.771 -8.366 32.230 1.00 91.25 81 ASN A N 1
ATOM 648 C CA . ASN A 1 81 ? -40.208 -9.763 32.089 1.00 91.25 81 ASN A CA 1
ATOM 649 C C . ASN A 1 81 ? -40.025 -10.346 30.671 1.00 91.25 81 ASN A C 1
ATOM 651 O O . ASN A 1 81 ? -40.732 -11.276 30.280 1.00 91.25 81 ASN A O 1
ATOM 655 N N . GLY A 1 82 ? -39.087 -9.789 29.902 1.00 85.94 82 GLY A N 1
ATOM 656 C CA . GLY A 1 82 ? -38.756 -10.198 28.541 1.00 85.94 82 GLY A CA 1
ATOM 657 C C . GLY A 1 82 ? -37.331 -10.737 28.418 1.00 85.94 82 GLY A C 1
ATOM 658 O O . GLY A 1 82 ? -36.792 -11.333 29.348 1.00 85.94 82 GLY A O 1
ATOM 659 N N . GLU A 1 83 ? -36.736 -10.534 27.244 1.00 81.81 83 GLU A N 1
ATOM 660 C CA . GLU A 1 83 ? -35.335 -10.863 26.962 1.00 81.81 83 GLU A CA 1
ATOM 661 C C . GLU A 1 83 ? -34.397 -9.962 27.778 1.00 81.81 83 GLU A C 1
ATOM 663 O O . GLU A 1 83 ? -34.705 -8.789 27.992 1.00 81.81 83 GLU A O 1
ATOM 668 N N . THR A 1 84 ? -33.295 -10.521 28.276 1.00 80.12 84 THR A N 1
ATOM 669 C CA . THR A 1 84 ? -32.362 -9.857 29.206 1.00 80.12 84 THR A CA 1
ATOM 670 C C . THR A 1 84 ? -30.908 -10.027 28.773 1.00 80.12 84 THR A C 1
ATOM 672 O O . THR A 1 84 ? -30.017 -10.104 29.617 1.00 80.12 84 THR A O 1
ATOM 675 N N . ASP A 1 85 ? -30.666 -10.143 27.470 1.00 83.69 85 ASP A N 1
ATOM 676 C CA . ASP A 1 85 ? -29.314 -10.240 26.930 1.00 83.69 85 ASP A CA 1
ATOM 677 C C . ASP A 1 85 ? -28.805 -8.837 26.585 1.00 83.69 85 ASP A C 1
ATOM 679 O O . ASP A 1 85 ? -29.428 -8.090 25.828 1.00 83.69 85 ASP A O 1
ATOM 683 N N . ILE A 1 86 ? -27.655 -8.472 27.155 1.00 82.75 86 ILE A N 1
ATOM 684 C CA . ILE A 1 86 ? -26.957 -7.237 26.795 1.00 82.75 86 ILE A CA 1
ATOM 685 C C . ILE A 1 86 ? -26.225 -7.479 25.477 1.00 82.75 86 ILE A C 1
ATOM 687 O O . ILE A 1 86 ? -25.314 -8.311 25.414 1.00 82.75 86 ILE A O 1
ATOM 691 N N . ASP A 1 87 ? -26.585 -6.718 24.444 1.00 76.19 87 ASP A N 1
ATOM 692 C CA . ASP A 1 87 ? -25.850 -6.725 23.184 1.00 76.19 87 ASP A CA 1
ATOM 693 C C . ASP A 1 87 ? -24.501 -6.021 23.362 1.00 76.19 87 ASP A C 1
ATOM 695 O O . ASP A 1 87 ? -24.407 -4.802 23.547 1.00 76.19 87 ASP A O 1
ATOM 699 N N . ARG A 1 88 ? -23.441 -6.825 23.351 1.00 72.00 88 ARG A N 1
ATOM 700 C CA . ARG A 1 88 ? -22.059 -6.379 23.481 1.00 72.00 88 ARG A CA 1
ATOM 701 C C . ARG A 1 88 ? -21.427 -6.342 22.108 1.00 72.00 88 ARG A C 1
ATOM 703 O O . ARG A 1 88 ? -20.586 -7.183 21.787 1.00 72.00 88 ARG A O 1
ATOM 710 N N . GLU A 1 89 ? -21.794 -5.358 21.300 1.00 62.34 89 GLU A N 1
ATOM 711 C CA . GLU A 1 89 ? -20.957 -5.034 20.155 1.00 62.34 89 GLU A CA 1
ATOM 712 C C . GLU A 1 89 ? -19.624 -4.489 20.692 1.00 62.34 89 GLU A C 1
ATOM 714 O O . GLU A 1 89 ? -19.610 -3.452 21.366 1.00 62.34 89 GLU A O 1
ATOM 719 N N . PRO A 1 90 ? -18.487 -5.174 20.460 1.00 60.75 90 PRO A N 1
ATOM 720 C CA . PRO A 1 90 ? -17.201 -4.618 20.831 1.00 60.75 90 PRO A CA 1
ATOM 721 C C . PRO A 1 90 ? -17.050 -3.280 20.111 1.00 60.75 90 PRO A C 1
ATOM 723 O O . PRO A 1 90 ? -17.119 -3.213 18.883 1.00 60.75 90 PRO A O 1
ATOM 726 N N . GLY A 1 91 ? -16.861 -2.213 20.890 1.00 64.50 91 GLY A N 1
ATOM 727 C CA . GLY A 1 91 ? -16.651 -0.879 20.343 1.00 64.50 91 GLY A CA 1
ATOM 728 C C . GLY A 1 91 ? -15.505 -0.870 19.322 1.00 64.50 91 GLY A C 1
ATOM 729 O O . GLY A 1 91 ? -14.606 -1.721 19.383 1.00 64.50 91 GLY A O 1
ATOM 730 N N . PRO A 1 92 ? -15.509 0.083 18.376 1.00 69.94 92 PRO A N 1
ATOM 731 C CA . PRO A 1 92 ? -14.515 0.118 17.316 1.00 69.94 92 PRO A CA 1
ATOM 732 C C . PRO A 1 92 ? -13.105 0.170 17.910 1.00 69.94 92 PRO A C 1
ATOM 734 O O . PRO A 1 92 ? -12.778 1.027 18.734 1.00 69.94 92 PRO A O 1
ATOM 737 N N . VAL A 1 93 ? -12.248 -0.760 17.485 1.00 81.12 93 VAL A N 1
ATOM 738 C CA . VAL A 1 93 ? -10.843 -0.769 17.898 1.00 81.12 93 VAL A CA 1
ATOM 739 C C . VAL A 1 93 ? -10.158 0.426 17.252 1.00 81.12 93 VAL A C 1
ATOM 741 O O . VAL A 1 93 ? -9.986 0.469 16.034 1.00 81.12 93 VAL A O 1
ATOM 744 N N . MET A 1 94 ? -9.756 1.392 18.071 1.00 86.69 94 MET A N 1
ATOM 745 C CA . MET A 1 94 ? -9.075 2.597 17.607 1.00 86.69 94 MET A CA 1
ATOM 746 C C . MET A 1 94 ? -7.568 2.361 17.500 1.00 86.69 94 MET A C 1
ATOM 748 O O . MET A 1 94 ? -6.941 1.803 18.400 1.00 86.69 94 MET A O 1
ATOM 752 N N . ILE A 1 95 ? -6.966 2.831 16.411 1.00 90.69 95 ILE A N 1
ATOM 753 C CA . ILE A 1 95 ? -5.532 2.729 16.150 1.00 90.69 95 ILE A CA 1
ATOM 754 C C . ILE A 1 95 ? -4.994 4.030 15.558 1.00 90.69 95 ILE A C 1
ATOM 756 O O . ILE A 1 95 ? -5.704 4.803 14.914 1.00 90.69 95 ILE A O 1
ATOM 760 N N . LEU A 1 96 ? -3.702 4.268 15.770 1.00 93.94 96 LEU A N 1
ATOM 761 C CA . LEU A 1 96 ? -2.976 5.344 15.114 1.00 93.94 96 LEU A CA 1
ATOM 762 C C . LEU A 1 96 ? -2.631 4.954 13.668 1.00 93.94 96 LEU A C 1
ATOM 764 O O . LEU A 1 96 ? -1.939 3.961 13.434 1.00 93.94 96 LEU A O 1
ATOM 768 N N . ALA A 1 97 ? -3.049 5.762 12.700 1.00 95.62 97 ALA A N 1
ATOM 769 C CA . ALA A 1 97 ? -2.786 5.541 11.280 1.00 95.62 97 ALA A CA 1
ATOM 770 C C . ALA A 1 97 ? -2.441 6.851 10.549 1.00 95.62 97 ALA A C 1
ATOM 772 O O . ALA A 1 97 ? -2.839 7.919 11.003 1.00 95.62 97 ALA A O 1
ATOM 773 N N . PRO A 1 98 ? -1.665 6.827 9.450 1.00 96.94 98 PRO A N 1
ATOM 774 C CA . PRO A 1 98 ? -1.339 8.026 8.690 1.00 96.94 98 PRO A CA 1
ATOM 775 C C . PRO A 1 98 ? -2.597 8.727 8.181 1.00 96.94 98 PRO A C 1
ATOM 777 O O . PRO A 1 98 ? -3.570 8.074 7.808 1.00 96.94 98 PRO A O 1
ATOM 780 N N . LEU A 1 99 ? -2.542 10.055 8.077 1.00 96.06 99 LEU A N 1
ATOM 781 C CA . LEU A 1 99 ? -3.602 10.814 7.415 1.00 96.06 99 LEU A CA 1
ATOM 782 C C . LEU A 1 99 ? -3.799 10.326 5.973 1.00 96.06 99 LEU A C 1
ATOM 784 O O . LEU A 1 99 ? -2.826 10.118 5.241 1.00 96.06 99 LEU A O 1
ATOM 788 N N . HIS A 1 100 ? -5.053 10.241 5.524 1.00 94.00 100 HIS A N 1
ATOM 789 C CA . HIS A 1 100 ? -5.385 9.771 4.174 1.00 94.00 100 HIS A CA 1
ATOM 790 C C . HIS A 1 100 ? -4.664 10.565 3.068 1.00 94.00 100 HIS A C 1
ATOM 792 O O . HIS A 1 100 ? -4.135 9.991 2.112 1.00 94.00 100 HIS A O 1
ATOM 798 N N . ARG A 1 101 ? -4.559 11.892 3.234 1.00 95.19 101 ARG A N 1
ATOM 799 C CA . ARG A 1 101 ? -3.798 12.765 2.327 1.00 95.19 101 ARG A CA 1
ATOM 800 C C . ARG A 1 101 ? -2.322 12.366 2.248 1.00 95.19 101 ARG A C 1
ATOM 802 O O . ARG A 1 101 ? -1.773 12.294 1.155 1.00 95.19 101 ARG A O 1
ATOM 809 N N . ARG A 1 102 ? -1.694 12.063 3.386 1.00 96.31 102 ARG A N 1
ATOM 810 C CA . ARG A 1 102 ? -0.282 11.658 3.456 1.00 96.31 102 ARG A CA 1
ATOM 811 C C . ARG A 1 102 ? -0.055 10.301 2.792 1.00 96.31 102 ARG A C 1
ATOM 813 O O . ARG A 1 102 ? 0.942 10.128 2.097 1.00 96.31 102 ARG A O 1
ATOM 820 N N . ALA A 1 103 ? -0.983 9.360 2.970 1.00 96.88 103 ALA A N 1
ATOM 821 C CA . ALA A 1 103 ? -0.945 8.077 2.272 1.00 96.88 103 ALA A CA 1
ATOM 822 C C . ALA A 1 103 ? -1.055 8.264 0.751 1.00 96.88 103 ALA A C 1
ATOM 824 O O . ALA A 1 103 ? -0.224 7.746 0.007 1.00 96.88 103 ALA A O 1
ATOM 825 N N . SER A 1 104 ? -2.010 9.079 0.298 1.00 96.69 104 SER A N 1
ATOM 826 C CA . SER A 1 104 ? -2.201 9.397 -1.122 1.00 96.69 104 SER A CA 1
ATOM 827 C C . SER A 1 104 ? -0.969 10.070 -1.741 1.00 96.69 104 SER A C 1
ATOM 829 O O . SER A 1 104 ? -0.507 9.663 -2.806 1.00 96.69 104 SER A O 1
ATOM 831 N N . GLU A 1 105 ? -0.384 11.056 -1.053 1.00 97.50 105 GLU A N 1
ATOM 832 C CA . GLU A 1 105 ? 0.850 11.730 -1.480 1.00 97.50 105 GLU A CA 1
ATOM 833 C C . GLU A 1 105 ? 2.034 10.754 -1.557 1.00 97.50 105 GLU A C 1
ATOM 835 O O . GLU A 1 105 ? 2.786 10.773 -2.532 1.00 97.50 105 GLU A O 1
ATOM 840 N N . ALA A 1 106 ? 2.181 9.858 -0.576 1.00 97.19 106 ALA A N 1
ATOM 841 C CA . ALA A 1 106 ? 3.239 8.852 -0.581 1.00 97.19 106 ALA A CA 1
ATOM 842 C C . ALA A 1 106 ? 3.085 7.850 -1.734 1.00 97.19 106 ALA A C 1
ATOM 844 O O . ALA A 1 106 ? 4.084 7.474 -2.345 1.00 97.19 106 ALA A O 1
ATOM 845 N N . ILE A 1 107 ? 1.859 7.437 -2.066 1.00 96.69 107 ILE A N 1
ATOM 846 C CA . ILE A 1 107 ? 1.591 6.576 -3.226 1.00 96.69 107 ILE A CA 1
ATOM 847 C C . ILE A 1 107 ? 1.973 7.306 -4.516 1.00 96.69 107 ILE A C 1
ATOM 849 O O . ILE A 1 107 ? 2.754 6.780 -5.307 1.00 96.69 107 ILE A O 1
ATOM 853 N N . PHE A 1 108 ? 1.493 8.540 -4.695 1.00 95.12 108 PHE A N 1
ATOM 854 C CA . PHE A 1 108 ? 1.769 9.347 -5.885 1.00 95.12 108 PHE A CA 1
ATOM 855 C C . PHE A 1 108 ? 3.271 9.604 -6.095 1.00 95.12 108 PHE A C 1
ATOM 857 O O . PHE A 1 108 ? 3.766 9.543 -7.217 1.00 95.12 108 PHE A O 1
ATOM 864 N N . GLN A 1 109 ? 4.016 9.847 -5.014 1.00 94.81 109 GLN A N 1
ATOM 865 C CA . GLN A 1 109 ? 5.458 10.112 -5.059 1.00 94.81 109 GLN A CA 1
ATOM 866 C C . GLN A 1 109 ? 6.326 8.840 -5.063 1.00 94.81 109 GLN A C 1
ATOM 868 O O . GLN A 1 109 ? 7.552 8.945 -5.030 1.00 94.81 109 GLN A O 1
ATOM 873 N N . GLY A 1 110 ? 5.732 7.641 -5.055 1.00 93.69 110 GLY A N 1
ATOM 874 C CA . GLY A 1 110 ? 6.479 6.379 -4.991 1.00 93.69 110 GLY A CA 1
ATOM 875 C C . GLY A 1 110 ? 7.191 6.131 -3.651 1.00 93.69 110 GLY A C 1
ATOM 876 O O . GLY A 1 110 ? 8.151 5.365 -3.591 1.00 93.69 110 GLY A O 1
ATOM 877 N N . ARG A 1 111 ? 6.730 6.767 -2.568 1.00 96.56 111 ARG A N 1
ATOM 878 C CA . ARG A 1 111 ? 7.270 6.681 -1.197 1.00 96.56 111 ARG A CA 1
ATOM 879 C C . ARG A 1 111 ? 6.422 5.824 -0.251 1.00 96.56 111 ARG A C 1
ATOM 881 O O . ARG A 1 111 ? 6.623 5.855 0.959 1.00 96.56 111 ARG A O 1
ATOM 888 N N . ALA A 1 112 ? 5.489 5.028 -0.773 1.00 97.50 112 ALA A N 1
ATOM 889 C CA . ALA A 1 112 ? 4.611 4.186 0.044 1.00 97.50 112 ALA A CA 1
ATOM 890 C C . ALA A 1 112 ? 5.378 3.248 1.003 1.00 97.50 112 ALA A C 1
ATOM 892 O O . ALA A 1 112 ? 5.027 3.147 2.175 1.00 97.50 112 ALA A O 1
ATOM 893 N N . ALA A 1 113 ? 6.472 2.629 0.541 1.00 96.38 113 ALA A N 1
ATOM 894 C CA . ALA A 1 113 ? 7.312 1.762 1.376 1.00 96.38 113 ALA A CA 1
ATOM 895 C C . ALA A 1 113 ? 8.001 2.518 2.527 1.00 96.38 113 ALA A C 1
ATOM 897 O O . ALA A 1 113 ? 8.198 1.968 3.606 1.00 96.38 113 ALA A O 1
ATOM 898 N N . GLU A 1 114 ? 8.380 3.777 2.300 1.00 96.50 114 GLU A N 1
ATOM 899 C CA . GLU A 1 114 ? 8.950 4.641 3.336 1.00 96.50 114 GLU A CA 1
ATOM 900 C C . GLU A 1 114 ? 7.894 4.998 4.382 1.00 96.50 114 GLU A C 1
ATOM 902 O O . GLU A 1 114 ? 8.154 4.878 5.576 1.00 96.50 114 GLU A O 1
ATOM 907 N N . LEU A 1 115 ? 6.682 5.355 3.945 1.00 97.50 115 LEU A N 1
ATOM 908 C CA . LEU A 1 115 ? 5.587 5.658 4.862 1.00 97.50 115 LEU A CA 1
ATOM 909 C C . LEU A 1 115 ? 5.184 4.442 5.708 1.00 97.50 115 LEU A C 1
ATOM 911 O O . LEU A 1 115 ? 4.927 4.614 6.894 1.00 97.50 115 LEU A O 1
ATOM 915 N N . LEU A 1 116 ? 5.173 3.232 5.136 1.00 97.75 116 LEU A N 1
ATOM 916 C CA . LEU A 1 116 ? 4.922 1.997 5.889 1.00 97.75 116 LEU A CA 1
ATOM 917 C C . LEU A 1 116 ? 5.951 1.789 7.008 1.00 97.75 116 LEU A C 1
ATOM 919 O O . LEU A 1 116 ? 5.556 1.534 8.139 1.00 97.75 116 LEU A O 1
ATOM 923 N N . ARG A 1 117 ? 7.250 1.965 6.727 1.00 95.81 117 ARG A N 1
ATOM 924 C CA . ARG A 1 117 ? 8.299 1.867 7.760 1.00 95.81 117 ARG A CA 1
ATOM 925 C C . ARG A 1 117 ? 8.133 2.922 8.850 1.00 95.81 117 ARG A C 1
ATOM 927 O O . ARG A 1 117 ? 8.161 2.589 10.027 1.00 95.81 117 ARG A O 1
ATOM 934 N N . ASN A 1 118 ? 7.906 4.177 8.461 1.00 95.25 118 ASN A N 1
ATOM 935 C CA . ASN A 1 118 ? 7.709 5.274 9.413 1.00 95.25 118 ASN A CA 1
ATOM 936 C C . ASN A 1 118 ? 6.468 5.051 10.290 1.00 95.25 118 ASN A C 1
ATOM 938 O O . ASN A 1 118 ? 6.447 5.444 11.456 1.00 95.25 118 ASN A O 1
ATOM 942 N N . TRP A 1 119 ? 5.426 4.433 9.729 1.00 96.12 119 TRP A N 1
ATOM 943 C CA . TRP A 1 119 ? 4.227 4.077 10.472 1.00 96.12 119 TRP A CA 1
ATOM 944 C C . TRP A 1 119 ? 4.494 2.939 11.463 1.00 96.12 119 TRP A C 1
ATOM 946 O O . TRP A 1 119 ? 4.103 3.059 12.622 1.00 96.12 119 TRP A O 1
ATOM 956 N N . ASP A 1 120 ? 5.216 1.892 11.063 1.00 95.00 120 ASP A N 1
ATOM 957 C CA . ASP A 1 120 ? 5.627 0.826 11.986 1.00 95.00 120 ASP A CA 1
ATOM 958 C C . ASP A 1 120 ? 6.474 1.393 13.144 1.00 95.00 120 ASP A C 1
ATOM 960 O O . ASP A 1 120 ? 6.226 1.072 14.305 1.00 95.00 120 ASP A O 1
ATOM 964 N N . GLU A 1 121 ? 7.392 2.328 12.866 1.00 93.44 121 GLU A N 1
ATOM 965 C CA . GLU A 1 121 ? 8.153 3.040 13.905 1.00 93.44 121 GLU A CA 1
ATOM 966 C C . GLU A 1 121 ? 7.257 3.860 14.845 1.00 93.44 121 GLU A C 1
ATOM 968 O O . GLU A 1 121 ? 7.505 3.905 16.050 1.00 93.44 121 GLU A O 1
ATOM 973 N N . ALA A 1 122 ? 6.215 4.516 14.324 1.00 92.75 122 ALA A N 1
ATOM 974 C CA . ALA A 1 122 ? 5.268 5.285 15.133 1.00 92.75 122 ALA A CA 1
ATOM 975 C C . ALA A 1 122 ? 4.394 4.404 16.040 1.00 92.75 122 ALA A C 1
ATOM 977 O O . ALA A 1 122 ? 3.927 4.875 17.081 1.00 92.75 122 ALA A O 1
ATOM 978 N N . LEU A 1 123 ? 4.186 3.142 15.659 1.00 91.25 123 LEU A N 1
ATOM 979 C CA . LEU A 1 123 ? 3.474 2.154 16.463 1.00 91.25 123 LEU A CA 1
ATOM 980 C C . LEU A 1 123 ? 4.384 1.447 17.477 1.00 91.25 123 LEU A C 1
ATOM 982 O O . LEU A 1 123 ? 3.879 1.012 18.508 1.00 91.25 123 LEU A O 1
ATOM 986 N N . ASP A 1 124 ? 5.695 1.358 17.232 1.00 91.38 124 ASP A N 1
ATOM 987 C CA . ASP A 1 124 ? 6.651 0.686 18.119 1.00 91.38 124 ASP A CA 1
ATOM 988 C C . ASP A 1 124 ? 7.070 1.563 19.324 1.00 91.38 124 ASP A C 1
ATOM 990 O O . ASP A 1 124 ? 7.853 2.508 19.164 1.00 91.38 124 ASP A O 1
ATOM 994 N N . PRO A 1 125 ? 6.660 1.229 20.567 1.00 89.38 125 PRO A N 1
ATOM 995 C CA . PRO A 1 125 ? 7.002 1.999 21.765 1.00 89.38 125 PRO A CA 1
ATOM 996 C C . PRO A 1 125 ? 8.501 2.025 22.102 1.00 89.38 125 PRO A C 1
ATOM 998 O O . PRO A 1 125 ? 8.908 2.761 23.005 1.00 89.38 125 PRO A O 1
ATOM 1001 N N . SER A 1 126 ? 9.330 1.212 21.441 1.00 91.31 126 SER A N 1
ATOM 1002 C CA . SER A 1 126 ? 10.778 1.192 21.640 1.00 91.31 126 SER A CA 1
ATOM 1003 C C . SER A 1 126 ? 11.486 2.368 20.950 1.00 91.31 126 SER A C 1
ATOM 1005 O O . SER A 1 126 ? 12.512 2.851 21.448 1.00 91.31 126 SER A O 1
ATOM 1007 N N . THR A 1 127 ? 10.912 2.898 19.864 1.00 91.75 127 THR A N 1
ATOM 1008 C CA . THR A 1 127 ? 11.510 3.972 19.060 1.00 91.75 127 THR A CA 1
ATOM 1009 C C . THR A 1 127 ? 11.258 5.355 19.671 1.00 91.75 127 THR A C 1
ATOM 1011 O O . THR A 1 127 ? 10.349 5.554 20.479 1.00 91.75 127 THR A O 1
ATOM 1014 N N . ALA A 1 128 ? 12.057 6.361 19.292 1.00 88.94 128 ALA A N 1
ATOM 1015 C CA . ALA A 1 128 ? 11.839 7.738 19.750 1.00 88.94 128 ALA A CA 1
ATOM 1016 C C . ALA A 1 128 ? 10.463 8.280 19.315 1.00 88.94 128 ALA A C 1
ATOM 1018 O O . ALA A 1 128 ? 9.761 8.913 20.106 1.00 88.94 128 ALA A O 1
ATOM 1019 N N . THR A 1 129 ? 10.063 7.982 18.078 1.00 88.44 129 THR A N 1
ATOM 1020 C CA . THR A 1 129 ? 8.769 8.367 17.507 1.00 88.44 129 THR A CA 1
ATOM 1021 C C . THR A 1 129 ? 7.621 7.648 18.210 1.00 88.44 129 THR A C 1
ATOM 1023 O O . THR A 1 129 ? 6.671 8.290 18.658 1.00 88.44 129 THR A O 1
ATOM 1026 N N . GL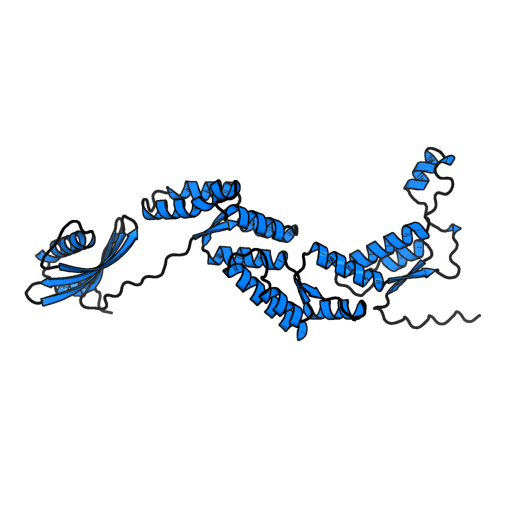Y A 1 130 ? 7.714 6.330 18.381 1.00 90.00 130 GLY A N 1
ATOM 1027 C CA . GLY A 1 130 ? 6.655 5.547 19.001 1.00 90.00 130 GLY A CA 1
ATOM 1028 C C . GLY A 1 130 ? 6.503 5.808 20.496 1.00 90.00 130 GLY A C 1
ATOM 1029 O O . GLY A 1 130 ? 5.374 5.853 20.972 1.00 90.00 130 GLY A O 1
ATOM 1030 N N . LYS A 1 131 ? 7.563 6.143 21.248 1.00 88.69 131 LYS A N 1
ATOM 1031 C CA . LYS A 1 131 ? 7.417 6.631 22.641 1.00 88.69 131 LYS A CA 1
ATOM 1032 C C . LYS A 1 131 ? 6.498 7.847 22.750 1.00 88.69 131 LYS A C 1
ATOM 1034 O O . LYS A 1 131 ? 5.769 7.968 23.733 1.00 88.69 131 LYS A O 1
ATOM 1039 N N . ARG A 1 132 ? 6.539 8.735 21.752 1.00 87.19 132 ARG A N 1
ATOM 1040 C CA . ARG A 1 132 ? 5.696 9.933 21.677 1.00 87.19 132 ARG A CA 1
ATOM 1041 C C . ARG A 1 132 ? 4.282 9.615 21.185 1.00 87.19 132 ARG A C 1
ATOM 1043 O O . ARG A 1 132 ? 3.337 10.210 21.686 1.00 87.19 132 ARG A O 1
ATOM 1050 N N . LEU A 1 133 ? 4.138 8.724 20.201 1.00 90.38 133 LEU A N 1
ATOM 1051 C CA . LEU A 1 133 ? 2.882 8.565 19.457 1.00 90.38 133 LEU A CA 1
ATOM 1052 C C . LEU A 1 133 ? 2.064 7.322 19.828 1.00 90.38 133 LEU A C 1
ATOM 1054 O O . LEU A 1 133 ? 0.839 7.405 19.872 1.00 90.38 133 LEU A O 1
ATOM 1058 N N . SER A 1 134 ? 2.703 6.194 20.148 1.00 85.19 134 SER A N 1
ATOM 1059 C CA . SER A 1 134 ? 2.016 4.910 20.388 1.00 85.19 134 SER A CA 1
ATOM 1060 C C . SER A 1 134 ? 1.017 4.956 21.547 1.00 85.19 134 SER A C 1
ATOM 1062 O O . SER A 1 134 ? 0.085 4.167 21.585 1.00 85.19 134 SER A O 1
ATOM 1064 N N . ARG A 1 135 ? 1.168 5.893 22.491 1.00 85.50 135 ARG A N 1
ATOM 1065 C CA . ARG A 1 135 ? 0.270 6.022 23.649 1.00 85.50 135 ARG A CA 1
ATOM 1066 C C . ARG A 1 135 ? -0.942 6.912 23.393 1.00 85.50 135 ARG A C 1
ATOM 1068 O O . ARG A 1 135 ? -1.869 6.882 24.194 1.00 85.50 135 ARG A O 1
ATOM 1075 N N . LEU A 1 136 ? -0.948 7.693 22.309 1.00 89.69 136 LEU A N 1
ATOM 1076 C CA . LEU A 1 136 ? -1.989 8.696 22.066 1.00 89.69 136 LEU A CA 1
ATOM 1077 C C . LEU A 1 136 ? -3.374 8.065 21.913 1.00 89.69 136 LEU A C 1
ATOM 1079 O O . LEU A 1 136 ? -4.330 8.575 22.483 1.00 89.69 136 LEU A O 1
ATOM 1083 N N . PHE A 1 137 ? -3.491 6.937 21.204 1.00 85.81 137 PHE A N 1
ATOM 1084 C CA . PHE A 1 137 ? -4.787 6.266 21.048 1.00 85.81 137 PHE A CA 1
ATOM 1085 C C . PHE A 1 137 ? -5.288 5.663 22.370 1.00 85.81 137 PHE A C 1
ATOM 1087 O O . PHE A 1 137 ? -6.477 5.753 22.668 1.00 85.81 137 PHE A O 1
ATOM 1094 N N . ALA A 1 138 ? -4.391 5.108 23.195 1.00 84.62 138 ALA A N 1
ATOM 1095 C CA . ALA A 1 138 ? -4.741 4.579 24.512 1.00 84.62 138 ALA A CA 1
ATOM 1096 C C . ALA A 1 138 ? -5.184 5.700 25.467 1.00 84.62 138 ALA A C 1
ATOM 1098 O O . ALA A 1 138 ? -6.194 5.555 26.148 1.00 84.62 138 ALA A O 1
ATOM 1099 N N . ALA A 1 139 ? -4.480 6.837 25.467 1.00 86.38 139 ALA A N 1
ATOM 1100 C CA . ALA A 1 139 ? -4.850 8.014 26.250 1.00 86.38 139 ALA A CA 1
ATOM 1101 C C . ALA A 1 139 ? -6.182 8.622 25.780 1.00 86.38 139 ALA A C 1
ATOM 1103 O O . ALA A 1 139 ? -7.046 8.908 26.601 1.00 86.38 139 ALA A O 1
ATOM 1104 N N . ALA A 1 140 ? -6.397 8.735 24.465 1.00 86.88 140 ALA A N 1
ATOM 1105 C CA . ALA A 1 140 ? -7.665 9.199 23.904 1.00 86.88 140 ALA A CA 1
ATOM 1106 C C . ALA A 1 140 ? -8.838 8.282 24.280 1.00 86.88 140 ALA A C 1
ATOM 1108 O O . ALA A 1 140 ? -9.909 8.779 24.618 1.00 86.88 140 ALA A O 1
ATOM 1109 N N . SER A 1 141 ? -8.627 6.961 24.254 1.00 82.50 141 SER A N 1
ATOM 1110 C CA . SER A 1 141 ? -9.641 5.972 24.646 1.00 82.50 141 SER A CA 1
ATOM 1111 C C . SER A 1 141 ? -9.948 6.048 26.143 1.00 82.50 141 SER A C 1
ATOM 1113 O O . SER A 1 141 ? -11.110 6.015 26.536 1.00 82.50 141 SER A O 1
ATOM 1115 N N . TYR A 1 142 ? -8.916 6.211 26.978 1.00 84.69 142 TYR A N 1
ATOM 1116 C CA . TYR A 1 142 ? -9.068 6.418 28.417 1.00 84.69 142 TYR A CA 1
ATOM 1117 C C . TYR A 1 142 ? -9.871 7.692 28.718 1.00 84.69 142 TYR A C 1
ATOM 1119 O O . TYR A 1 142 ? -10.866 7.638 29.435 1.00 84.69 142 TYR A O 1
ATOM 1127 N N . ASP A 1 143 ? -9.497 8.825 28.124 1.00 84.62 143 ASP A N 1
ATOM 1128 C CA . ASP A 1 143 ? -10.189 10.098 28.345 1.00 84.62 143 ASP A CA 1
ATOM 1129 C C . ASP A 1 143 ? -11.630 10.067 27.819 1.00 84.62 143 ASP A C 1
ATOM 1131 O O . ASP A 1 143 ? -12.524 10.629 28.446 1.00 84.62 143 ASP A O 1
ATOM 1135 N N . ALA A 1 144 ? -11.885 9.377 26.702 1.00 80.69 144 ALA A N 1
ATOM 1136 C CA . ALA A 1 144 ? -13.240 9.174 26.194 1.00 80.69 144 ALA A CA 1
ATOM 1137 C C . ALA A 1 144 ? -14.103 8.333 27.150 1.00 80.69 144 ALA A C 1
ATOM 1139 O O . ALA A 1 144 ? -15.297 8.597 27.280 1.00 80.69 144 ALA A O 1
ATOM 1140 N N . PHE A 1 145 ? -13.503 7.358 27.840 1.00 80.88 145 PHE A N 1
ATOM 1141 C CA . PHE A 1 145 ? -14.188 6.538 28.836 1.00 80.88 145 PHE A CA 1
ATOM 1142 C C . PHE A 1 145 ? -14.466 7.309 30.138 1.00 80.88 145 PHE A C 1
ATOM 1144 O O . PHE A 1 145 ? -15.569 7.222 30.677 1.00 80.88 145 PHE A O 1
ATOM 1151 N N . PHE A 1 146 ? -13.489 8.071 30.644 1.00 81.19 146 PHE A N 1
ATOM 1152 C CA . PHE A 1 146 ? -13.585 8.757 31.941 1.00 81.19 146 PHE A CA 1
ATOM 1153 C C . PHE A 1 146 ? -14.239 10.138 31.893 1.00 81.19 146 PHE A C 1
ATOM 1155 O O . PHE A 1 146 ? -14.836 10.562 32.879 1.00 81.19 146 PHE A O 1
ATOM 1162 N N . ALA A 1 147 ? -14.126 10.847 30.773 1.00 77.38 147 ALA A N 1
ATOM 1163 C CA . ALA A 1 147 ? -14.649 12.197 30.606 1.00 77.38 147 ALA A CA 1
ATOM 1164 C C . ALA A 1 147 ? -15.385 12.339 29.257 1.00 77.38 147 ALA A C 1
ATOM 1166 O O . ALA A 1 147 ? -15.019 13.195 28.435 1.00 77.38 147 ALA A O 1
ATOM 1167 N N . PRO A 1 148 ? -16.419 11.514 28.995 1.00 72.38 148 PRO A N 1
ATOM 1168 C CA . PRO A 1 148 ? -17.152 11.544 27.733 1.00 72.38 148 PRO A CA 1
ATOM 1169 C C . PRO A 1 148 ? -17.765 12.932 27.489 1.00 72.38 148 PRO A C 1
ATOM 1171 O O . PRO A 1 148 ? -18.216 13.604 28.412 1.00 72.38 148 PRO A O 1
ATOM 1174 N N . GLY A 1 149 ? -17.739 13.410 26.241 1.00 70.12 149 GLY A N 1
ATOM 1175 C CA . GLY A 1 149 ? -18.338 14.700 25.854 1.00 70.12 149 GLY A CA 1
ATOM 1176 C C . GLY A 1 149 ? -17.591 15.964 26.313 1.00 70.12 149 GLY A C 1
ATOM 1177 O O . GLY A 1 149 ? -17.853 17.042 25.786 1.00 70.12 149 GLY A O 1
ATOM 1178 N N . THR A 1 150 ? -16.606 15.855 27.211 1.00 74.62 150 THR A N 1
ATOM 1179 C CA . THR A 1 150 ? -15.831 17.008 27.724 1.00 74.62 150 THR A CA 1
ATOM 1180 C C . THR A 1 150 ? -14.809 17.562 26.727 1.00 74.62 150 THR A C 1
ATOM 1182 O O . THR A 1 150 ? -14.305 18.672 26.885 1.00 74.62 150 THR A O 1
ATOM 1185 N N . GLY A 1 151 ? -14.472 16.779 25.698 1.00 77.19 151 GLY A N 1
ATOM 1186 C CA . GLY A 1 151 ? -13.415 17.107 24.745 1.00 77.19 151 GLY A CA 1
ATOM 1187 C C . GLY A 1 151 ? -11.995 16.832 25.250 1.00 77.19 151 GLY A C 1
ATOM 1188 O O . GLY A 1 151 ? -11.056 17.181 24.539 1.00 77.19 151 GLY A O 1
ATOM 1189 N N . ALA A 1 152 ? -11.810 16.184 26.408 1.00 78.50 152 ALA A N 1
ATOM 1190 C CA . ALA A 1 152 ? -10.490 15.828 26.946 1.00 78.50 152 ALA A CA 1
ATOM 1191 C C . ALA A 1 152 ? -9.615 15.059 25.932 1.00 78.50 152 ALA A C 1
ATOM 1193 O O . ALA A 1 152 ? -8.440 15.384 25.738 1.00 78.50 152 ALA A O 1
ATOM 1194 N N . SER A 1 153 ? -10.224 14.140 25.172 1.00 84.50 153 SER A N 1
ATOM 1195 C CA . SER A 1 153 ? -9.536 13.367 24.133 1.00 84.50 153 SER A CA 1
ATOM 1196 C C . SER A 1 153 ? -9.045 14.209 22.945 1.00 84.50 153 SER A C 1
ATOM 1198 O O . SER A 1 153 ? -8.133 13.787 22.230 1.00 84.50 153 SER A O 1
ATOM 1200 N N . ARG A 1 154 ? -9.598 15.414 22.726 1.00 86.56 154 ARG A N 1
ATOM 1201 C CA . ARG A 1 154 ? -9.323 16.261 21.550 1.00 86.56 154 ARG A CA 1
ATOM 1202 C C . ARG A 1 154 ? -7.841 16.623 21.435 1.00 86.56 154 ARG A C 1
ATOM 1204 O O . ARG A 1 154 ? -7.302 16.589 20.332 1.00 86.56 154 ARG A O 1
ATOM 1211 N N . SER A 1 155 ? -7.177 16.862 22.565 1.00 89.31 155 SER A N 1
ATOM 1212 C CA . SER A 1 155 ? -5.741 17.168 22.617 1.00 89.31 155 SER A CA 1
A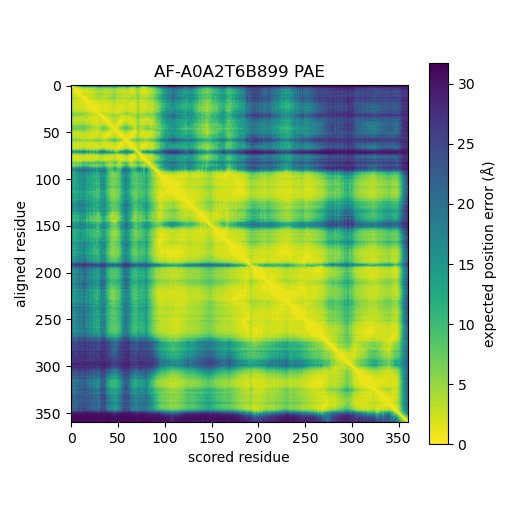TOM 1213 C C . SER A 1 155 ? -4.868 16.034 22.054 1.00 89.31 155 SER A C 1
ATOM 1215 O O . SER A 1 155 ? -3.922 16.291 21.310 1.00 89.31 155 SER A O 1
ATOM 1217 N N . HIS A 1 156 ? -5.221 14.768 22.312 1.00 91.19 156 HIS A N 1
ATOM 1218 C CA . HIS A 1 156 ? -4.504 13.604 21.770 1.00 91.19 156 HIS A CA 1
ATOM 1219 C C . HIS A 1 156 ? -4.729 13.444 20.265 1.00 91.19 156 HIS A C 1
ATOM 1221 O O . HIS A 1 156 ? -3.794 13.118 19.531 1.00 91.19 156 HIS A O 1
ATOM 1227 N N . HIS A 1 157 ? -5.950 13.710 19.789 1.00 91.19 157 HIS A N 1
ATOM 1228 C CA . HIS A 1 157 ? -6.253 13.727 18.355 1.00 91.19 157 HIS A CA 1
ATOM 1229 C C . HIS A 1 157 ? -5.494 14.847 17.626 1.00 91.19 157 HIS A C 1
ATOM 1231 O O . HIS A 1 157 ? -4.984 14.625 16.529 1.00 91.19 157 HIS A O 1
ATOM 1237 N N . GLU A 1 158 ? -5.389 16.036 18.219 1.00 92.69 158 GLU A N 1
ATOM 1238 C CA . GLU A 1 158 ? -4.611 17.156 17.674 1.00 92.69 158 GLU A CA 1
ATOM 1239 C C . GLU A 1 158 ? -3.113 16.829 17.632 1.00 92.69 158 GLU A C 1
ATOM 1241 O O . GLU A 1 158 ? -2.497 16.948 16.573 1.00 92.69 158 GLU A O 1
ATOM 1246 N N . ALA A 1 159 ? -2.550 16.290 18.718 1.00 92.00 159 ALA A N 1
ATOM 1247 C CA . ALA A 1 159 ? -1.152 15.861 18.768 1.00 92.00 159 ALA A CA 1
ATOM 1248 C C . ALA A 1 159 ? -0.822 14.775 17.723 1.00 92.00 159 ALA A C 1
ATOM 1250 O O . ALA A 1 159 ? 0.260 14.790 17.125 1.00 92.00 159 ALA A O 1
ATOM 1251 N N . ALA A 1 160 ? -1.750 13.843 17.469 1.00 94.00 160 ALA A N 1
ATOM 1252 C CA . ALA A 1 160 ? -1.617 12.862 16.394 1.00 94.00 160 ALA A CA 1
ATOM 1253 C C . ALA A 1 160 ? -1.601 13.542 15.013 1.00 94.00 160 ALA A C 1
ATOM 1255 O O . ALA A 1 160 ? -0.715 13.258 14.200 1.00 94.00 160 ALA A O 1
ATOM 1256 N N . ARG A 1 161 ? -2.522 14.487 14.768 1.00 95.06 161 ARG A N 1
ATOM 1257 C CA . ARG A 1 161 ? -2.621 15.231 13.498 1.00 95.06 161 ARG A CA 1
ATOM 1258 C C . ARG A 1 161 ? -1.396 16.087 13.216 1.00 95.06 161 ARG A C 1
ATOM 1260 O O . ARG A 1 161 ? -0.914 16.074 12.085 1.00 95.06 161 ARG A O 1
ATOM 1267 N N . GLU A 1 162 ? -0.837 16.750 14.224 1.00 93.44 162 GLU A N 1
ATOM 1268 C CA . GLU A 1 162 ? 0.420 17.503 14.104 1.00 93.44 162 GLU A CA 1
ATOM 1269 C C . GLU A 1 162 ? 1.603 16.613 13.697 1.00 93.44 162 GLU A C 1
ATOM 1271 O O . GLU A 1 162 ? 2.502 17.048 12.977 1.00 93.44 162 GLU A O 1
ATOM 1276 N N . ALA A 1 163 ? 1.597 15.342 14.108 1.00 91.75 163 ALA A N 1
ATOM 1277 C CA . ALA A 1 163 ? 2.584 14.351 13.683 1.00 91.75 163 ALA A CA 1
ATOM 1278 C C . ALA A 1 163 ? 2.275 13.725 12.302 1.00 91.75 163 ALA A C 1
ATOM 1280 O O . ALA A 1 163 ? 3.072 12.941 11.774 1.00 91.75 163 ALA A O 1
ATOM 1281 N N . GLY A 1 164 ? 1.142 14.081 11.689 1.00 94.75 164 GLY A N 1
ATOM 1282 C CA . GLY A 1 164 ? 0.674 13.570 10.401 1.00 94.75 164 GLY A CA 1
ATOM 1283 C C . GLY A 1 164 ? -0.053 12.224 10.477 1.00 94.75 164 GLY A C 1
ATOM 1284 O O . GLY A 1 164 ? -0.085 11.500 9.476 1.00 94.75 164 GLY A O 1
ATOM 1285 N N . TYR A 1 165 ? -0.613 11.901 11.641 1.00 96.06 165 TYR A N 1
ATOM 1286 C CA . TYR A 1 165 ? -1.398 10.701 11.921 1.00 96.06 165 TYR A CA 1
ATOM 1287 C C . TYR A 1 165 ? -2.817 11.062 12.382 1.00 96.06 165 TYR A C 1
ATOM 1289 O O . TYR A 1 165 ? -3.138 12.213 12.658 1.00 96.06 165 TYR A O 1
ATOM 1297 N N . GLU A 1 166 ? -3.672 10.060 12.484 1.00 95.19 166 GLU A N 1
ATOM 1298 C CA . GLU A 1 166 ? -5.028 10.151 12.993 1.00 95.19 166 GLU A CA 1
ATOM 1299 C C . GLU A 1 166 ? -5.342 8.905 13.818 1.00 95.19 166 GLU A C 1
ATOM 1301 O O . GLU A 1 166 ? -4.899 7.802 13.493 1.00 95.19 166 GLU A O 1
ATOM 1306 N N . ILE A 1 167 ? -6.076 9.099 14.912 1.00 92.56 167 ILE A N 1
ATOM 1307 C CA . ILE A 1 167 ? -6.641 8.010 15.707 1.00 92.56 167 ILE A CA 1
ATOM 1308 C C . ILE A 1 167 ? -7.996 7.689 15.079 1.00 92.56 167 ILE A C 1
ATOM 1310 O O . ILE A 1 167 ? -8.906 8.516 15.144 1.00 92.56 167 ILE A O 1
ATOM 1314 N N . GLN A 1 168 ? -8.099 6.530 14.439 1.00 91.12 168 GLN A N 1
ATOM 1315 C CA . GLN A 1 168 ? -9.266 6.099 13.664 1.00 91.12 168 GLN A CA 1
ATOM 1316 C C . GLN A 1 168 ? -9.516 4.601 13.846 1.00 91.12 168 GLN A C 1
ATOM 1318 O O . GLN A 1 168 ? -8.729 3.912 14.495 1.00 91.12 168 GLN A O 1
ATOM 1323 N N . GLU A 1 169 ? -10.598 4.090 13.268 1.00 90.44 169 GLU A N 1
ATOM 1324 C CA . GLU A 1 169 ? -10.945 2.676 13.361 1.00 90.44 169 GLU A CA 1
ATOM 1325 C C . GLU A 1 169 ? -9.895 1.778 12.692 1.00 90.44 169 GLU A C 1
ATOM 1327 O O . GLU A 1 169 ? -9.304 2.104 11.654 1.00 90.44 169 GLU A O 1
ATOM 1332 N N . ALA A 1 170 ? -9.689 0.590 13.259 1.00 90.19 170 ALA A N 1
ATOM 1333 C CA . ALA A 1 170 ? -8.762 -0.404 12.735 1.00 90.19 170 ALA A CA 1
ATOM 1334 C C . ALA A 1 170 ? -9.104 -0.836 11.298 1.00 90.19 170 ALA A C 1
ATOM 1336 O O . ALA A 1 170 ? -8.196 -1.143 10.520 1.00 90.19 170 ALA A O 1
ATOM 1337 N N . ALA A 1 171 ? -10.385 -0.819 10.915 1.00 90.88 171 ALA A N 1
ATOM 1338 C CA . ALA A 1 171 ? -10.825 -1.118 9.554 1.00 90.88 171 ALA A CA 1
ATOM 1339 C C . ALA A 1 171 ? -10.299 -0.084 8.540 1.00 90.88 171 ALA A C 1
ATOM 1341 O O . ALA A 1 171 ? -9.727 -0.454 7.509 1.00 90.88 171 ALA A O 1
ATOM 1342 N N . ASP A 1 172 ? -10.398 1.208 8.861 1.00 92.50 172 ASP A N 1
ATOM 1343 C CA . ASP A 1 172 ? -9.877 2.287 8.019 1.00 92.50 172 ASP A CA 1
ATOM 1344 C C . ASP A 1 172 ? -8.353 2.275 7.940 1.00 92.50 172 ASP A C 1
ATOM 1346 O O . ASP A 1 172 ? -7.776 2.389 6.853 1.00 92.50 172 ASP A O 1
ATOM 1350 N N . ALA A 1 173 ? -7.687 2.044 9.071 1.00 94.31 173 ALA A N 1
ATOM 1351 C CA . ALA A 1 173 ? -6.244 1.858 9.102 1.00 94.31 173 ALA A CA 1
ATOM 1352 C C . ALA A 1 173 ? -5.808 0.672 8.224 1.00 94.31 173 ALA A C 1
ATOM 1354 O O . ALA A 1 173 ? -4.864 0.788 7.441 1.00 94.31 173 ALA A O 1
ATOM 1355 N N . THR A 1 174 ? -6.522 -0.454 8.289 1.00 95.50 174 THR A N 1
ATOM 1356 C CA . THR A 1 174 ? -6.242 -1.632 7.453 1.00 95.50 174 THR A CA 1
ATOM 1357 C C . THR A 1 174 ? -6.361 -1.296 5.969 1.00 95.50 174 THR A C 1
ATOM 1359 O O . THR A 1 174 ? -5.482 -1.662 5.187 1.00 95.50 174 THR A O 1
ATOM 1362 N N . ARG A 1 175 ? -7.384 -0.528 5.576 1.00 95.00 175 ARG A N 1
ATOM 1363 C CA . ARG A 1 175 ? -7.553 -0.052 4.196 1.00 95.00 175 ARG A CA 1
ATOM 1364 C C . ARG A 1 175 ? -6.389 0.836 3.744 1.00 95.00 175 ARG A C 1
ATOM 1366 O O . ARG A 1 175 ? -5.825 0.589 2.681 1.00 95.00 175 ARG A O 1
ATOM 1373 N N . ILE A 1 176 ? -5.968 1.803 4.563 1.00 96.81 176 ILE A N 1
ATOM 1374 C CA . ILE A 1 176 ? -4.807 2.662 4.260 1.00 96.81 176 ILE A CA 1
ATOM 1375 C C . ILE A 1 176 ? -3.533 1.822 4.106 1.00 96.81 176 ILE A C 1
ATOM 1377 O O . ILE A 1 176 ? -2.764 2.017 3.161 1.00 96.81 176 ILE A O 1
ATOM 1381 N N . ARG A 1 177 ? -3.306 0.864 5.014 1.00 97.88 177 ARG A N 1
ATOM 1382 C CA . ARG A 1 177 ? -2.141 -0.029 4.960 1.00 97.88 177 ARG A CA 1
ATOM 1383 C C . ARG A 1 177 ? -2.155 -0.877 3.696 1.00 97.88 177 ARG A C 1
ATOM 1385 O O . ARG A 1 177 ? -1.121 -0.982 3.042 1.00 97.88 177 ARG A O 1
ATOM 1392 N N . ARG A 1 178 ? -3.312 -1.426 3.321 1.00 97.44 178 ARG A N 1
ATOM 1393 C CA . ARG A 1 178 ? -3.492 -2.167 2.070 1.00 97.44 178 ARG A CA 1
ATOM 1394 C C . ARG A 1 178 ? -3.091 -1.314 0.869 1.00 97.44 178 ARG A C 1
ATOM 1396 O O . ARG A 1 178 ? -2.245 -1.740 0.089 1.00 97.44 178 ARG A O 1
ATOM 1403 N N . ASP A 1 179 ? -3.630 -0.107 0.739 1.00 97.44 179 ASP A N 1
ATOM 1404 C CA . ASP A 1 179 ? -3.355 0.752 -0.419 1.00 97.44 179 ASP A CA 1
ATOM 1405 C C . ASP A 1 179 ? -1.854 1.095 -0.526 1.00 97.44 179 ASP A C 1
ATOM 1407 O O . ASP A 1 179 ? -1.260 1.035 -1.608 1.00 97.44 179 ASP A O 1
ATOM 1411 N N . LEU A 1 180 ? -1.197 1.348 0.612 1.00 98.38 180 LEU A N 1
ATOM 1412 C CA . LEU A 1 180 ? 0.254 1.540 0.672 1.00 98.38 180 LEU A CA 1
ATOM 1413 C C . LEU A 1 180 ? 1.034 0.277 0.290 1.00 98.38 180 LEU A C 1
ATOM 1415 O O . LEU A 1 180 ? 2.006 0.368 -0.460 1.00 98.38 180 LEU A O 1
ATOM 1419 N N . LEU A 1 181 ? 0.620 -0.900 0.764 1.00 98.31 181 LEU A N 1
ATOM 1420 C CA . LEU A 1 181 ? 1.243 -2.182 0.425 1.00 98.31 181 LEU A CA 1
ATOM 1421 C C . LEU A 1 181 ? 1.147 -2.471 -1.079 1.00 98.31 181 LEU A C 1
ATOM 1423 O O . LEU A 1 181 ? 2.131 -2.892 -1.689 1.00 98.31 181 LEU A O 1
ATOM 1427 N N . PHE A 1 182 ? 0.003 -2.185 -1.703 1.00 97.12 182 PHE A N 1
ATOM 1428 C CA . PHE A 1 182 ? -0.176 -2.317 -3.151 1.00 97.12 182 PHE A CA 1
ATOM 1429 C C . PHE A 1 182 ? 0.732 -1.374 -3.947 1.00 97.12 182 PHE A C 1
ATOM 1431 O O . PHE A 1 182 ? 1.208 -1.748 -5.018 1.00 97.12 182 PHE A O 1
ATOM 1438 N N . ALA A 1 183 ? 1.008 -0.172 -3.452 1.00 97.38 183 ALA A N 1
ATOM 1439 C CA . ALA A 1 183 ? 1.955 0.729 -4.103 1.00 97.38 183 ALA A CA 1
ATOM 1440 C C . ALA A 1 183 ? 3.421 0.328 -3.848 1.00 97.38 183 ALA A C 1
ATOM 1442 O O . ALA A 1 183 ? 4.268 0.461 -4.730 1.00 97.38 183 ALA A O 1
ATOM 1443 N N . ALA A 1 184 ? 3.726 -0.173 -2.650 1.00 97.88 184 ALA A N 1
ATOM 1444 C CA . ALA A 1 184 ? 5.077 -0.513 -2.214 1.00 97.88 184 ALA A CA 1
ATOM 1445 C C . ALA A 1 184 ? 5.599 -1.842 -2.777 1.00 97.88 184 ALA A C 1
ATOM 1447 O O . ALA A 1 184 ? 6.809 -1.991 -2.928 1.00 97.88 184 ALA A O 1
ATOM 1448 N N . HIS A 1 185 ? 4.705 -2.786 -3.085 1.00 97.19 185 HIS A N 1
ATOM 1449 C CA . HIS A 1 185 ? 5.064 -4.157 -3.459 1.00 97.19 185 HIS A CA 1
ATOM 1450 C C . HIS A 1 185 ? 4.438 -4.566 -4.801 1.00 97.19 185 HIS A C 1
ATOM 1452 O O . HIS A 1 185 ? 3.498 -5.375 -4.841 1.00 97.19 185 HIS A O 1
ATOM 1458 N N . PRO A 1 186 ? 4.885 -3.993 -5.935 1.00 96.38 186 PRO A N 1
ATOM 1459 C CA . PRO A 1 186 ? 4.589 -4.553 -7.248 1.00 96.38 186 PRO A CA 1
ATOM 1460 C C . PRO A 1 186 ? 5.169 -5.962 -7.400 1.00 96.38 186 PRO A C 1
ATOM 1462 O O . PRO A 1 186 ? 6.032 -6.398 -6.636 1.00 96.38 186 PRO A O 1
ATOM 1465 N N . ILE A 1 187 ? 4.684 -6.666 -8.419 1.00 96.50 187 ILE A N 1
ATOM 1466 C CA . ILE A 1 187 ? 5.190 -7.982 -8.802 1.00 96.50 187 ILE A CA 1
ATOM 1467 C C . ILE A 1 187 ? 6.071 -7.872 -10.044 1.00 96.50 187 ILE A C 1
ATOM 1469 O O . ILE A 1 187 ? 5.804 -7.057 -10.930 1.00 96.50 187 ILE A O 1
ATOM 1473 N N . ALA A 1 188 ? 7.101 -8.707 -10.103 1.00 95.75 188 ALA A N 1
ATOM 1474 C CA . ALA A 1 188 ? 7.997 -8.862 -11.240 1.00 95.75 188 ALA A CA 1
ATOM 1475 C C . ALA A 1 188 ? 8.196 -10.350 -11.571 1.00 95.75 188 ALA A C 1
ATOM 1477 O O . ALA A 1 188 ? 8.108 -11.182 -10.662 1.00 95.75 188 ALA A O 1
ATOM 1478 N N . PRO A 1 189 ? 8.445 -10.707 -12.843 1.00 95.31 189 PRO A N 1
ATOM 1479 C CA . PRO A 1 189 ? 8.669 -12.088 -13.247 1.00 95.31 189 PRO A CA 1
ATOM 1480 C C . PRO A 1 189 ? 9.970 -12.624 -12.648 1.00 95.31 189 PRO A C 1
ATOM 1482 O O . PRO A 1 189 ? 10.974 -11.913 -12.542 1.00 95.31 189 PRO A O 1
ATOM 1485 N N . LEU A 1 190 ? 9.965 -13.906 -12.291 1.00 92.38 190 LEU A N 1
ATOM 1486 C CA . LEU A 1 190 ? 11.176 -14.639 -11.950 1.00 92.38 190 LEU A CA 1
ATOM 1487 C C . LEU A 1 190 ? 11.964 -14.918 -13.233 1.00 92.38 190 LEU A C 1
ATOM 1489 O O . LEU A 1 190 ? 11.576 -15.760 -14.044 1.00 92.38 190 LEU A O 1
ATOM 1493 N N . ILE A 1 191 ? 13.079 -14.209 -13.414 1.00 86.00 191 ILE A N 1
ATOM 1494 C CA . ILE A 1 191 ? 13.963 -14.421 -14.562 1.00 86.00 191 ILE A CA 1
ATOM 1495 C C . ILE A 1 191 ? 14.713 -15.735 -14.357 1.00 86.00 191 ILE A C 1
ATOM 1497 O O . ILE A 1 191 ? 15.657 -15.814 -13.574 1.00 86.00 191 ILE A O 1
ATOM 1501 N N . THR A 1 192 ? 14.227 -16.764 -15.038 1.00 79.00 192 THR A N 1
ATOM 1502 C CA . THR A 1 192 ? 14.828 -18.097 -15.106 1.00 79.00 192 THR A CA 1
ATOM 1503 C C . THR A 1 192 ? 15.409 -18.285 -16.511 1.00 79.00 192 THR A C 1
ATOM 1505 O O . THR A 1 192 ? 16.259 -17.494 -16.913 1.00 79.00 192 THR A O 1
ATOM 1508 N N . ASP A 1 193 ? 14.904 -19.245 -17.285 1.00 73.00 193 ASP A N 1
ATOM 1509 C CA . ASP A 1 193 ? 15.387 -19.592 -18.629 1.00 73.00 193 ASP A CA 1
ATOM 1510 C C . ASP A 1 193 ? 14.609 -18.888 -19.759 1.00 73.00 193 ASP A C 1
ATOM 1512 O O . ASP A 1 193 ? 14.773 -19.202 -20.937 1.00 73.00 193 ASP A O 1
ATOM 1516 N N . GLN A 1 194 ? 13.730 -17.943 -19.415 1.00 80.44 194 GLN A N 1
ATOM 1517 C CA . GLN A 1 194 ? 12.904 -17.222 -20.386 1.00 80.44 194 GLN A CA 1
ATOM 1518 C C . GLN A 1 194 ? 13.734 -16.226 -21.197 1.00 80.44 194 GLN A C 1
ATOM 1520 O O . GLN A 1 194 ? 14.583 -15.507 -20.659 1.00 80.44 194 GLN A O 1
ATOM 1525 N N . THR A 1 195 ? 13.422 -16.104 -22.488 1.00 91.88 195 THR A N 1
ATOM 1526 C CA . THR A 1 195 ? 13.948 -14.989 -23.279 1.00 91.88 195 THR A CA 1
ATOM 1527 C C . THR A 1 195 ? 13.404 -13.658 -22.736 1.00 91.88 195 THR A C 1
ATOM 1529 O O . THR A 1 195 ? 12.294 -13.612 -22.195 1.00 91.88 195 THR A O 1
ATOM 1532 N N . PRO A 1 196 ? 14.119 -12.529 -22.901 1.00 93.25 196 PRO A N 1
ATOM 1533 C CA . PRO A 1 196 ? 13.633 -11.239 -22.409 1.00 93.25 196 PRO A CA 1
ATOM 1534 C C . PRO A 1 196 ? 12.258 -10.833 -22.958 1.00 93.25 196 PRO A C 1
ATOM 1536 O O . PRO A 1 196 ? 11.481 -10.183 -22.260 1.00 93.25 196 PRO A O 1
ATOM 1539 N N . LEU A 1 197 ? 11.938 -11.245 -24.192 1.00 93.31 197 LEU A N 1
ATOM 1540 C CA . LEU A 1 197 ? 10.639 -11.000 -24.816 1.00 93.31 197 LEU A CA 1
ATOM 1541 C C . LEU A 1 197 ? 9.524 -11.808 -24.141 1.00 93.31 197 LEU A C 1
ATOM 1543 O O . LEU A 1 197 ? 8.455 -11.266 -23.869 1.00 93.31 197 LEU A O 1
ATOM 1547 N N . GLU A 1 198 ? 9.766 -13.087 -23.851 1.00 92.81 198 GLU A N 1
ATOM 1548 C CA . GLU A 1 198 ? 8.814 -13.937 -23.128 1.00 92.81 198 GLU A CA 1
ATOM 1549 C C . GLU A 1 198 ? 8.588 -13.437 -21.702 1.00 92.81 198 GLU A C 1
ATOM 1551 O O . GLU A 1 198 ? 7.443 -13.381 -21.263 1.00 92.81 198 GLU A O 1
ATOM 1556 N N . ALA A 1 199 ? 9.647 -12.998 -21.015 1.00 93.81 199 ALA A N 1
ATOM 1557 C CA . ALA A 1 199 ? 9.548 -12.418 -19.678 1.00 93.81 199 ALA A CA 1
ATOM 1558 C C . ALA A 1 199 ? 8.714 -11.125 -19.660 1.00 93.81 199 ALA A C 1
ATOM 1560 O O . ALA A 1 199 ? 7.912 -10.917 -18.753 1.00 93.81 199 ALA A O 1
ATOM 1561 N N . LEU A 1 200 ? 8.862 -10.253 -20.666 1.00 94.81 200 LEU A N 1
ATOM 1562 C CA . LEU A 1 200 ? 8.035 -9.046 -20.788 1.00 94.81 200 LEU A CA 1
ATOM 1563 C C . LEU A 1 200 ? 6.572 -9.383 -21.094 1.00 94.81 200 LEU A C 1
ATOM 1565 O O . LEU A 1 200 ? 5.678 -8.835 -20.455 1.00 94.81 200 LEU A O 1
ATOM 1569 N N . ARG A 1 201 ? 6.320 -10.328 -22.009 1.00 92.81 201 ARG A N 1
ATOM 1570 C CA . ARG A 1 201 ? 4.958 -10.775 -22.347 1.00 92.81 201 ARG A CA 1
ATOM 1571 C C . ARG A 1 201 ? 4.256 -11.450 -21.171 1.00 92.81 201 ARG A C 1
ATOM 1573 O O . ARG A 1 201 ? 3.082 -11.180 -20.935 1.00 92.81 201 ARG A O 1
ATOM 1580 N N . SER A 1 202 ? 4.955 -12.312 -20.433 1.00 92.25 202 SER A N 1
ATOM 1581 C CA . SER A 1 202 ? 4.404 -12.976 -19.247 1.00 92.25 202 SER A CA 1
ATOM 1582 C C . SER A 1 202 ? 4.103 -11.969 -18.140 1.00 92.25 202 SER A C 1
ATOM 1584 O O . SER A 1 202 ? 3.063 -12.063 -17.488 1.00 92.25 202 SER A O 1
ATOM 1586 N N . TRP A 1 203 ? 4.963 -10.960 -17.978 1.00 95.31 203 TRP A N 1
ATOM 1587 C CA . TRP A 1 203 ? 4.727 -9.868 -17.044 1.00 95.31 203 TRP A CA 1
ATOM 1588 C C . TRP A 1 203 ? 3.509 -9.030 -17.432 1.00 95.31 203 TRP A C 1
ATOM 1590 O O . TRP A 1 203 ? 2.670 -8.764 -16.577 1.00 95.31 203 TRP A O 1
ATOM 1600 N N . ASP A 1 204 ? 3.368 -8.657 -18.704 1.00 94.81 204 ASP A N 1
ATOM 1601 C CA . ASP A 1 204 ? 2.216 -7.882 -19.172 1.00 94.81 204 ASP A CA 1
ATOM 1602 C C . ASP A 1 204 ? 0.908 -8.651 -19.025 1.00 94.81 204 ASP A C 1
ATOM 1604 O O . ASP A 1 204 ? -0.058 -8.101 -18.501 1.00 94.81 204 ASP A O 1
ATOM 1608 N N . ALA A 1 205 ? 0.903 -9.942 -19.362 1.00 94.38 205 ALA A N 1
ATOM 1609 C CA . ALA A 1 205 ? -0.250 -10.801 -19.121 1.00 94.38 205 ALA A CA 1
ATOM 1610 C C . ALA A 1 205 ? -0.611 -10.850 -17.626 1.00 94.38 205 ALA A C 1
ATOM 1612 O O . ALA A 1 205 ? -1.775 -10.716 -17.266 1.00 94.38 205 ALA A O 1
ATOM 1613 N N . ALA A 1 206 ? 0.374 -10.964 -16.732 1.00 95.25 206 ALA A N 1
ATOM 1614 C CA . ALA A 1 206 ? 0.129 -11.003 -15.291 1.00 95.25 206 ALA A CA 1
ATOM 1615 C C . ALA A 1 206 ? -0.369 -9.678 -14.689 1.00 95.25 206 ALA A C 1
ATOM 1617 O O . ALA A 1 206 ? -0.952 -9.674 -13.604 1.00 95.25 206 ALA A O 1
ATOM 1618 N N . LEU A 1 207 ? -0.133 -8.557 -15.371 1.00 94.25 207 LEU A N 1
ATOM 1619 C CA . LEU A 1 207 ? -0.640 -7.240 -14.982 1.00 94.25 207 LEU A CA 1
ATOM 1620 C C . LEU A 1 207 ? -1.996 -6.908 -15.624 1.00 94.25 207 LEU A C 1
ATOM 1622 O O . LEU A 1 207 ? -2.610 -5.912 -15.238 1.00 94.25 207 LEU A O 1
ATOM 1626 N N . ASP A 1 208 ? -2.466 -7.724 -16.567 1.00 94.94 208 ASP A N 1
ATOM 1627 C CA . ASP A 1 208 ? -3.746 -7.570 -17.249 1.00 94.94 208 ASP A CA 1
ATOM 1628 C C . ASP A 1 208 ? -4.783 -8.566 -16.710 1.00 94.94 208 ASP A C 1
ATOM 1630 O O . ASP A 1 208 ? -4.740 -9.768 -16.984 1.00 94.94 208 ASP A O 1
ATOM 1634 N N . ALA A 1 209 ? -5.763 -8.040 -15.970 1.00 92.94 209 ALA A N 1
ATOM 1635 C CA . ALA A 1 209 ? -6.844 -8.816 -15.365 1.00 92.94 209 ALA A CA 1
ATOM 1636 C C . ALA A 1 209 ? -7.726 -9.568 -16.380 1.00 92.94 209 ALA A C 1
ATOM 1638 O O . ALA A 1 209 ? -8.462 -10.467 -15.975 1.00 92.94 209 ALA A O 1
ATOM 1639 N N . SER A 1 210 ? -7.675 -9.213 -17.670 1.00 94.25 210 SER A N 1
ATOM 1640 C CA . SER A 1 210 ? -8.422 -9.904 -18.725 1.00 94.25 210 SER A CA 1
ATOM 1641 C C . SER A 1 210 ? -7.817 -11.262 -19.103 1.00 94.25 210 SER A C 1
ATOM 1643 O O . SER A 1 210 ? -8.506 -12.109 -19.675 1.00 94.25 210 SER A O 1
ATOM 1645 N N . THR A 1 211 ? -6.549 -11.509 -18.756 1.00 95.00 211 THR A N 1
ATOM 1646 C CA . THR A 1 211 ? -5.891 -12.794 -19.007 1.00 95.00 211 THR A CA 1
ATOM 1647 C C . THR A 1 211 ? -6.082 -13.754 -17.831 1.00 95.00 211 THR A C 1
ATOM 1649 O O . THR A 1 211 ? -6.209 -13.341 -16.678 1.00 95.00 211 THR A O 1
ATOM 1652 N N . VAL A 1 212 ? -6.042 -15.066 -18.095 1.00 94.25 212 VAL A N 1
ATOM 1653 C CA . VAL A 1 212 ? -6.152 -16.093 -17.038 1.00 94.25 212 VAL A CA 1
ATOM 1654 C C . VAL A 1 212 ? -5.038 -15.938 -15.999 1.00 94.25 212 VAL A C 1
ATOM 1656 O O . VAL A 1 212 ? -5.300 -15.960 -14.797 1.00 94.25 212 VAL A O 1
ATOM 1659 N N . ILE A 1 213 ? -3.793 -15.748 -16.451 1.00 93.62 213 ILE A N 1
ATOM 1660 C CA . ILE A 1 213 ? -2.649 -15.583 -15.548 1.00 93.62 213 ILE A CA 1
ATOM 1661 C C . ILE A 1 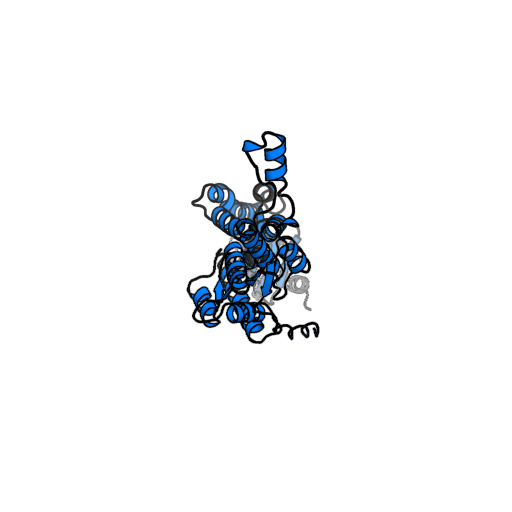213 ? -2.719 -14.262 -14.778 1.00 93.62 213 ILE A C 1
ATOM 1663 O O . ILE A 1 213 ? -2.390 -14.240 -13.595 1.00 93.62 213 ILE A O 1
ATOM 1667 N N . GLY A 1 214 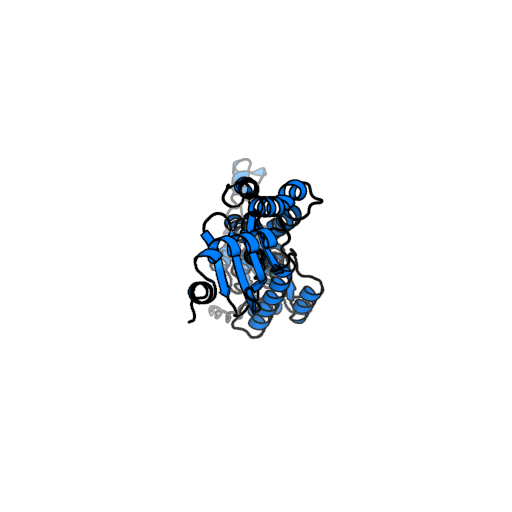? -3.196 -13.184 -15.402 1.00 95.94 214 GLY A N 1
ATOM 1668 C CA . GLY A 1 214 ? -3.366 -11.892 -14.747 1.00 95.94 214 GLY A CA 1
ATOM 1669 C C . GLY A 1 214 ? -4.459 -11.901 -13.695 1.00 95.94 214 GLY A C 1
ATOM 1670 O O . GLY A 1 214 ? -4.225 -11.428 -12.586 1.00 95.94 214 GLY A O 1
ATOM 1671 N N . HIS A 1 215 ? -5.603 -12.532 -13.967 1.00 96.44 215 HIS A N 1
ATOM 1672 C CA . HIS A 1 215 ? -6.628 -12.739 -12.946 1.00 96.44 215 HIS A CA 1
ATOM 1673 C C . HIS A 1 215 ? -6.061 -13.478 -11.722 1.00 96.44 215 HIS A C 1
ATOM 1675 O O . HIS A 1 215 ? -6.211 -13.012 -10.592 1.00 96.44 215 HIS A O 1
ATOM 1681 N N . LEU A 1 216 ? -5.342 -14.586 -11.940 1.00 96.88 216 LEU A N 1
ATOM 1682 C CA . LEU A 1 216 ? -4.731 -15.370 -10.862 1.00 96.88 216 LEU A CA 1
ATOM 1683 C C . LEU A 1 216 ? -3.656 -14.585 -10.097 1.00 96.88 216 LEU A C 1
ATOM 1685 O O . LEU A 1 216 ? -3.656 -14.591 -8.865 1.00 96.88 216 LEU A O 1
ATOM 1689 N N . ALA A 1 217 ? -2.753 -13.903 -10.805 1.00 96.75 217 ALA A N 1
ATOM 1690 C CA . ALA A 1 217 ? -1.658 -13.149 -10.204 1.00 96.75 217 ALA A CA 1
ATOM 1691 C C . ALA A 1 217 ? -2.166 -11.952 -9.392 1.00 96.75 217 ALA A C 1
ATOM 1693 O O . ALA A 1 217 ? -1.720 -11.749 -8.261 1.00 96.75 217 ALA A O 1
ATOM 1694 N N . LEU A 1 218 ? -3.121 -11.186 -9.925 1.00 96.81 218 LEU A N 1
ATOM 1695 C CA . LEU A 1 218 ? -3.696 -10.026 -9.244 1.00 96.81 218 LEU A CA 1
ATOM 1696 C C . LEU A 1 218 ? -4.547 -10.435 -8.040 1.00 96.81 218 LEU A C 1
ATOM 1698 O O . LEU A 1 218 ? -4.416 -9.818 -6.983 1.00 96.81 218 LEU A O 1
ATOM 1702 N N . LEU A 1 219 ? -5.355 -11.495 -8.160 1.00 97.44 219 LEU A N 1
ATOM 1703 C CA . LEU A 1 219 ? -6.130 -12.027 -7.038 1.00 97.44 219 LEU A CA 1
ATOM 1704 C C . LEU A 1 219 ? -5.211 -12.538 -5.925 1.00 97.44 219 LEU A C 1
ATOM 1706 O O . LEU A 1 219 ? -5.395 -12.188 -4.760 1.00 97.44 219 LEU A O 1
ATOM 1710 N N . ARG A 1 220 ? -4.188 -13.328 -6.276 1.00 97.81 220 ARG A N 1
ATOM 1711 C CA . ARG A 1 220 ? -3.234 -13.859 -5.296 1.00 97.81 220 ARG A CA 1
ATOM 1712 C C . ARG A 1 220 ? -2.476 -12.739 -4.597 1.00 97.81 220 ARG A C 1
ATOM 1714 O O . ARG A 1 220 ? -2.326 -12.759 -3.376 1.00 97.81 220 ARG A O 1
ATOM 1721 N N . ARG A 1 221 ? -2.026 -11.750 -5.369 1.00 97.62 221 ARG A N 1
ATOM 1722 C CA . ARG A 1 221 ? -1.379 -10.550 -4.848 1.00 97.62 221 ARG A CA 1
ATOM 1723 C C . ARG A 1 221 ? -2.292 -9.831 -3.860 1.00 97.62 221 ARG A C 1
ATOM 1725 O O . ARG A 1 221 ? -1.833 -9.506 -2.773 1.00 97.62 221 ARG A O 1
ATOM 1732 N N . ALA A 1 222 ? -3.559 -9.621 -4.214 1.00 97.50 222 ALA A N 1
ATOM 1733 C CA . ALA A 1 222 ? -4.522 -8.963 -3.340 1.00 97.50 222 ALA A CA 1
ATOM 1734 C C . ALA A 1 222 ? -4.696 -9.706 -2.015 1.00 97.50 222 ALA A C 1
ATOM 1736 O O . ALA A 1 222 ? -4.478 -9.111 -0.968 1.00 97.50 222 ALA A O 1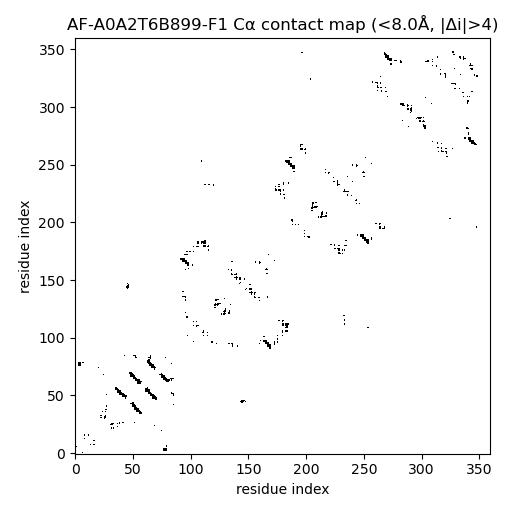
ATOM 1737 N N . GLN A 1 223 ? -4.945 -11.017 -2.064 1.00 97.75 223 GLN A N 1
ATOM 1738 C CA . GLN A 1 223 ? -5.088 -11.854 -0.868 1.00 97.75 223 GLN A CA 1
ATOM 1739 C C . GLN A 1 223 ? -3.876 -11.745 0.067 1.00 97.75 223 GLN A C 1
ATOM 1741 O O . GLN A 1 223 ? -4.026 -11.517 1.263 1.00 97.75 223 GLN A O 1
ATOM 1746 N N . ILE A 1 224 ? -2.658 -11.844 -0.475 1.00 98.31 224 ILE A N 1
ATOM 1747 C CA . ILE A 1 224 ? -1.434 -11.762 0.334 1.00 98.31 224 ILE A CA 1
ATOM 1748 C C . ILE A 1 224 ? -1.271 -10.377 0.969 1.00 98.31 224 ILE A C 1
ATOM 1750 O O . ILE A 1 224 ? -0.846 -10.271 2.123 1.00 98.31 224 ILE A O 1
ATOM 1754 N N . LEU A 1 225 ? -1.560 -9.308 0.224 1.00 98.00 225 LEU A N 1
ATOM 1755 C CA . LEU A 1 225 ? -1.431 -7.944 0.735 1.00 98.00 225 LEU A CA 1
ATOM 1756 C C . LEU A 1 225 ? -2.537 -7.605 1.743 1.00 98.00 225 LEU A C 1
ATOM 1758 O O . LEU A 1 225 ? -2.245 -6.920 2.720 1.00 98.00 225 LEU A O 1
ATOM 1762 N N . ASP A 1 226 ? -3.742 -8.150 1.581 1.00 97.62 226 ASP A N 1
ATOM 1763 C CA . ASP A 1 226 ? -4.835 -8.043 2.552 1.00 97.62 226 ASP A CA 1
ATOM 1764 C C . ASP A 1 226 ? -4.476 -8.749 3.866 1.00 97.62 226 ASP A C 1
ATOM 1766 O O . ASP A 1 226 ? -4.522 -8.135 4.931 1.00 97.62 226 ASP A O 1
ATOM 1770 N N . GLU A 1 227 ? -4.000 -9.997 3.806 1.00 97.44 227 GLU A N 1
ATOM 1771 C CA . GLU A 1 227 ? -3.501 -10.733 4.980 1.00 97.44 227 GLU A CA 1
ATOM 1772 C C . GLU A 1 227 ? -2.332 -9.999 5.669 1.00 97.44 227 GLU A C 1
ATOM 1774 O O . GLU A 1 227 ? -2.169 -10.027 6.891 1.00 97.44 227 GLU A O 1
ATOM 1779 N N . THR A 1 228 ? -1.478 -9.336 4.888 1.00 97.50 228 THR A N 1
ATOM 1780 C CA . THR A 1 228 ? -0.360 -8.536 5.407 1.00 97.50 228 THR A CA 1
ATOM 1781 C C . THR A 1 228 ? -0.865 -7.275 6.111 1.00 97.50 228 THR A C 1
ATOM 1783 O O . THR A 1 228 ? -0.396 -6.969 7.209 1.00 97.50 228 THR A O 1
ATOM 1786 N N . ALA A 1 229 ? -1.857 -6.592 5.533 1.00 97.00 229 ALA A N 1
ATOM 1787 C CA . ALA A 1 229 ? -2.489 -5.417 6.121 1.00 97.00 229 ALA A CA 1
ATOM 1788 C C . ALA A 1 229 ? -3.210 -5.749 7.435 1.00 97.00 229 ALA A C 1
ATOM 1790 O O . ALA A 1 229 ? -3.000 -5.046 8.422 1.00 97.00 229 ALA A O 1
ATOM 1791 N N . MET A 1 230 ? -3.983 -6.842 7.469 1.00 94.19 230 MET A N 1
ATOM 1792 C CA . MET A 1 230 ? -4.714 -7.305 8.658 1.00 94.19 230 MET A CA 1
ATOM 1793 C C . MET A 1 230 ? -3.785 -7.647 9.827 1.00 94.19 230 MET A C 1
ATOM 1795 O O . MET A 1 230 ? -4.115 -7.390 10.980 1.00 94.19 230 MET A O 1
ATOM 1799 N N . ARG A 1 231 ? -2.592 -8.185 9.543 1.00 94.06 231 ARG A N 1
ATOM 1800 C CA . ARG A 1 231 ? -1.555 -8.431 10.563 1.00 94.06 231 ARG A CA 1
ATOM 1801 C C . ARG A 1 231 ? -0.808 -7.171 10.997 1.00 94.06 231 ARG A C 1
ATOM 1803 O O . ARG A 1 231 ? 0.022 -7.238 11.896 1.00 94.06 231 ARG A O 1
ATOM 1810 N N . GLY A 1 232 ? -1.045 -6.046 10.329 1.00 92.12 232 GLY A N 1
ATOM 1811 C CA . GLY A 1 232 ? -0.346 -4.796 10.579 1.00 92.12 232 GLY A CA 1
ATOM 1812 C C . GLY A 1 232 ? 1.121 -4.786 10.142 1.00 92.12 232 GLY A C 1
ATOM 1813 O O . GLY A 1 232 ? 1.895 -4.000 10.675 1.00 92.12 232 GLY A O 1
ATOM 1814 N N . ALA A 1 233 ? 1.510 -5.636 9.188 1.00 94.44 233 ALA A N 1
ATOM 1815 C CA . ALA A 1 233 ? 2.884 -5.725 8.696 1.00 94.44 233 ALA A CA 1
ATOM 1816 C C . ALA A 1 233 ? 3.132 -4.807 7.482 1.00 94.44 233 ALA A C 1
ATOM 1818 O O . ALA A 1 233 ? 2.219 -4.495 6.716 1.00 94.44 233 ALA A O 1
ATOM 1819 N N . SER A 1 234 ? 4.389 -4.409 7.268 1.00 94.44 234 SER A N 1
ATOM 1820 C CA . SER A 1 234 ? 4.816 -3.569 6.135 1.00 94.44 234 SER A CA 1
ATOM 1821 C C . SER A 1 234 ? 5.284 -4.341 4.899 1.00 94.44 234 SER A C 1
ATOM 1823 O O . SER A 1 234 ? 5.526 -3.729 3.854 1.00 94.44 234 SER A O 1
ATOM 1825 N N . ALA A 1 235 ? 5.399 -5.670 4.976 1.00 95.38 235 ALA A N 1
ATOM 1826 C CA . ALA A 1 235 ? 5.802 -6.512 3.854 1.00 95.38 235 ALA A CA 1
ATOM 1827 C C . ALA A 1 235 ? 5.217 -7.935 3.943 1.00 95.38 235 ALA A C 1
ATOM 1829 O O . ALA A 1 235 ? 4.986 -8.433 5.050 1.00 95.38 235 ALA A O 1
ATOM 1830 N N . PRO A 1 236 ? 5.014 -8.614 2.795 1.00 96.19 236 PRO A N 1
ATOM 1831 C CA . PRO A 1 236 ? 4.624 -10.020 2.766 1.00 96.19 236 PRO A CA 1
ATOM 1832 C C . PRO A 1 236 ? 5.611 -10.918 3.521 1.00 96.19 236 PRO A C 1
ATOM 1834 O O . PRO A 1 236 ? 6.826 -10.744 3.432 1.00 96.19 236 PRO A O 1
ATOM 1837 N N . ASN A 1 237 ? 5.089 -11.929 4.218 1.00 95.75 237 ASN A N 1
ATOM 1838 C CA . ASN A 1 237 ? 5.910 -12.955 4.865 1.00 95.75 237 ASN A CA 1
ATOM 1839 C C . ASN A 1 237 ? 6.448 -13.984 3.848 1.00 95.75 237 ASN A C 1
ATOM 1841 O O . ASN A 1 237 ? 6.059 -14.004 2.679 1.00 95.75 237 ASN A O 1
ATOM 1845 N N . THR A 1 238 ? 7.316 -14.888 4.312 1.00 96.75 238 THR A N 1
ATOM 1846 C CA . THR A 1 238 ? 7.938 -15.938 3.482 1.00 96.75 238 THR A CA 1
ATOM 1847 C C . THR A 1 238 ? 6.916 -16.812 2.752 1.00 96.75 238 THR A C 1
ATOM 1849 O O . THR A 1 238 ? 7.122 -17.148 1.589 1.00 96.75 238 THR A O 1
ATOM 1852 N N . GLU A 1 239 ? 5.806 -17.148 3.408 1.00 96.75 239 GLU A N 1
ATOM 1853 C CA . GLU A 1 239 ? 4.723 -17.949 2.831 1.00 96.75 239 GLU A CA 1
ATOM 1854 C C . GLU A 1 239 ? 3.957 -17.193 1.736 1.00 96.75 239 GLU A C 1
ATOM 1856 O O . GLU A 1 239 ? 3.728 -17.727 0.654 1.00 96.75 239 GLU A O 1
ATOM 1861 N N . GLY A 1 240 ? 3.609 -15.921 1.963 1.00 96.00 240 GLY A N 1
ATOM 1862 C CA . GLY A 1 240 ? 3.042 -15.056 0.927 1.00 96.00 240 GLY A CA 1
ATOM 1863 C C . GLY A 1 240 ? 3.983 -14.916 -0.270 1.00 96.00 240 GLY A C 1
ATOM 1864 O O . GLY A 1 240 ? 3.564 -15.060 -1.416 1.00 96.00 240 GLY A O 1
ATOM 1865 N N . ALA A 1 241 ? 5.280 -14.729 -0.020 1.00 96.31 241 ALA A N 1
ATOM 1866 C CA . ALA A 1 241 ? 6.278 -14.695 -1.081 1.00 96.31 241 ALA A CA 1
ATOM 1867 C C . ALA A 1 241 ? 6.351 -16.026 -1.853 1.00 96.31 241 ALA A C 1
ATOM 1869 O O . ALA A 1 241 ? 6.424 -16.001 -3.078 1.00 96.31 241 ALA A O 1
ATOM 1870 N N . ALA A 1 242 ? 6.297 -17.178 -1.176 1.00 97.31 242 ALA A N 1
ATOM 1871 C CA . ALA A 1 242 ? 6.290 -18.493 -1.822 1.00 97.31 242 ALA A CA 1
ATOM 1872 C C . ALA A 1 242 ? 5.062 -18.688 -2.728 1.00 97.31 242 ALA A C 1
ATOM 1874 O O . ALA A 1 242 ? 5.229 -19.055 -3.889 1.00 97.31 242 ALA A O 1
ATOM 1875 N N . ARG A 1 243 ? 3.864 -18.320 -2.253 1.00 96.69 243 ARG A N 1
ATOM 1876 C CA . ARG A 1 243 ? 2.619 -18.382 -3.040 1.00 96.69 243 ARG A CA 1
ATOM 1877 C C . ARG A 1 243 ? 2.661 -17.521 -4.310 1.00 96.69 243 ARG A C 1
ATOM 1879 O O . ARG A 1 243 ? 2.074 -17.901 -5.316 1.00 96.69 243 ARG A O 1
ATOM 1886 N N . MET A 1 244 ? 3.357 -16.377 -4.308 1.00 96.94 244 MET A N 1
ATOM 1887 C CA . MET A 1 244 ? 3.574 -15.624 -5.558 1.00 96.94 244 MET A CA 1
ATOM 1888 C C . MET A 1 244 ? 4.586 -16.296 -6.486 1.00 96.94 244 MET A C 1
ATOM 1890 O O . MET A 1 244 ? 4.394 -16.272 -7.704 1.00 96.94 244 MET A O 1
ATOM 1894 N N . ARG A 1 245 ? 5.637 -16.915 -5.933 1.00 96.06 245 ARG A N 1
ATOM 1895 C CA . ARG A 1 245 ? 6.652 -17.617 -6.735 1.00 96.06 245 ARG A CA 1
ATOM 1896 C C . ARG A 1 245 ? 6.080 -18.822 -7.470 1.00 96.06 245 ARG A C 1
ATOM 1898 O O . ARG A 1 245 ? 6.515 -19.081 -8.585 1.00 96.06 245 ARG A O 1
ATOM 1905 N N . GLU A 1 246 ? 5.085 -19.502 -6.901 1.00 95.00 246 GLU A N 1
ATOM 1906 C CA . GLU A 1 246 ? 4.336 -20.578 -7.573 1.00 95.00 246 GLU A CA 1
ATOM 1907 C C . GLU A 1 246 ? 3.676 -20.115 -8.882 1.00 95.00 246 GLU A C 1
ATOM 1909 O O . GLU A 1 246 ? 3.529 -20.903 -9.811 1.00 95.00 246 GLU A O 1
ATOM 1914 N N . LEU A 1 247 ? 3.331 -18.826 -8.987 1.00 94.25 247 LEU A N 1
ATOM 1915 C CA . LEU A 1 247 ? 2.796 -18.218 -10.208 1.00 94.25 247 LEU A CA 1
ATOM 1916 C C . LEU A 1 247 ? 3.889 -17.679 -11.147 1.00 94.25 247 LEU A C 1
ATOM 1918 O O . LEU A 1 247 ? 3.566 -17.123 -12.192 1.00 94.25 247 LEU A O 1
ATOM 1922 N N . GLY A 1 248 ? 5.170 -17.815 -10.791 1.00 94.88 248 GLY A N 1
ATOM 1923 C CA . GLY A 1 248 ? 6.300 -17.294 -11.565 1.00 94.88 248 GLY A CA 1
ATOM 1924 C C . GLY A 1 248 ? 6.667 -15.839 -11.260 1.00 94.88 248 GLY A C 1
ATOM 1925 O O . GLY A 1 248 ? 7.434 -15.240 -12.014 1.00 94.88 248 GLY A O 1
ATOM 1926 N N . PHE A 1 249 ? 6.159 -15.263 -10.163 1.00 96.19 249 PHE A N 1
ATOM 1927 C CA . PHE A 1 249 ? 6.374 -13.856 -9.810 1.00 96.19 249 PHE A CA 1
ATOM 1928 C C . PHE A 1 249 ? 6.990 -13.676 -8.420 1.00 96.19 249 PHE A C 1
ATOM 1930 O O . PHE A 1 249 ? 6.845 -14.505 -7.526 1.00 96.19 249 PHE A O 1
ATOM 1937 N N . ALA A 1 250 ? 7.654 -12.546 -8.208 1.00 96.44 250 ALA A N 1
ATOM 1938 C CA . ALA A 1 250 ? 8.135 -12.114 -6.903 1.00 96.44 250 ALA A CA 1
ATOM 1939 C C . ALA A 1 250 ? 7.652 -10.699 -6.591 1.00 96.44 250 ALA A C 1
ATOM 1941 O O . ALA A 1 250 ? 7.571 -9.851 -7.481 1.00 96.44 250 ALA A O 1
ATOM 1942 N N . PHE A 1 251 ? 7.377 -10.438 -5.313 1.00 97.12 251 PHE A N 1
ATOM 1943 C CA . PHE A 1 251 ? 7.269 -9.070 -4.818 1.00 97.12 251 PHE A CA 1
ATOM 1944 C C . PHE A 1 251 ? 8.627 -8.379 -4.913 1.00 97.12 251 PHE A C 1
ATOM 1946 O O . PHE A 1 251 ? 9.661 -8.978 -4.617 1.00 97.12 251 PHE A O 1
ATOM 1953 N N . THR A 1 252 ? 8.613 -7.119 -5.321 1.00 95.56 252 THR A N 1
ATOM 1954 C CA . THR A 1 252 ? 9.814 -6.305 -5.510 1.00 95.56 252 THR A CA 1
ATOM 1955 C C . THR A 1 252 ? 9.504 -4.850 -5.174 1.00 95.56 252 THR A C 1
ATOM 1957 O O . THR A 1 25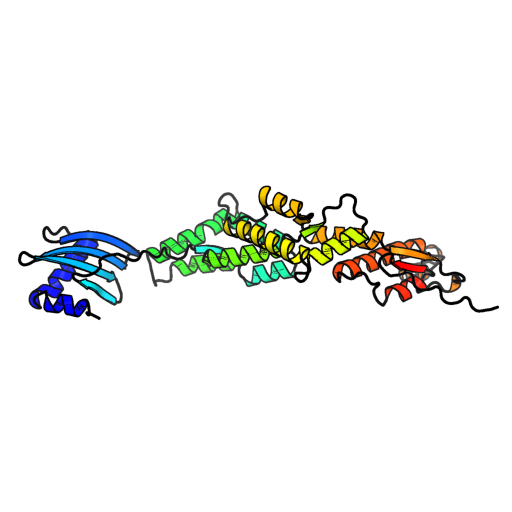2 ? 8.337 -4.474 -5.090 1.00 95.56 252 THR A O 1
ATOM 1960 N N . SER A 1 253 ? 10.524 -3.999 -5.032 1.00 94.62 253 SER A N 1
ATOM 1961 C CA . SER A 1 253 ? 10.286 -2.552 -4.946 1.00 94.62 253 SER A CA 1
ATOM 1962 C C . SER A 1 253 ? 9.911 -1.945 -6.314 1.00 94.62 253 SER A C 1
ATOM 1964 O O . SER A 1 253 ? 10.346 -2.460 -7.351 1.00 94.62 253 SER A O 1
ATOM 1966 N N . PRO A 1 254 ? 9.181 -0.811 -6.370 1.00 93.94 254 PRO A N 1
ATOM 1967 C CA . PRO A 1 254 ? 8.843 -0.137 -7.629 1.00 93.94 254 PRO A CA 1
ATOM 1968 C C . PRO A 1 254 ? 10.068 0.248 -8.463 1.00 93.94 254 PRO A C 1
ATOM 1970 O O . PRO A 1 254 ? 10.074 0.087 -9.683 1.00 93.94 254 PRO A O 1
ATOM 1973 N N . GLY A 1 255 ? 11.138 0.696 -7.801 1.00 93.88 255 GLY A N 1
ATOM 1974 C CA . GLY A 1 255 ? 12.393 1.034 -8.469 1.00 93.88 255 GLY A CA 1
ATOM 1975 C C . GLY A 1 255 ? 13.109 -0.185 -9.056 1.00 93.88 255 GLY A C 1
ATOM 1976 O O . GLY A 1 255 ? 13.758 -0.079 -10.093 1.00 93.88 255 GLY A O 1
ATOM 1977 N N . GLU A 1 256 ? 13.016 -1.356 -8.428 1.00 94.75 256 GLU A N 1
ATOM 1978 C CA . GLU A 1 256 ? 13.556 -2.603 -8.986 1.00 94.75 256 GLU A CA 1
ATOM 1979 C C . GLU A 1 256 ? 12.696 -3.149 -10.120 1.00 94.75 256 GLU A C 1
ATOM 1981 O O . GLU A 1 256 ? 13.258 -3.553 -11.134 1.00 94.75 256 GLU A O 1
ATOM 1986 N N . ALA A 1 257 ? 11.366 -3.085 -10.002 1.00 95.44 257 ALA A N 1
ATOM 1987 C CA . ALA A 1 257 ? 10.457 -3.441 -11.088 1.00 95.44 257 ALA A CA 1
ATOM 1988 C C . ALA A 1 257 ? 10.764 -2.614 -12.346 1.00 95.44 257 ALA A C 1
ATOM 1990 O O . ALA A 1 257 ? 10.998 -3.171 -13.418 1.00 95.44 257 ALA A O 1
ATOM 1991 N N . LEU A 1 258 ? 10.858 -1.286 -12.213 1.00 95.31 258 LEU A N 1
ATOM 1992 C CA . LEU A 1 258 ? 11.204 -0.424 -13.341 1.00 95.31 258 LEU A CA 1
ATOM 1993 C C . LEU A 1 258 ? 12.583 -0.778 -13.911 1.00 95.31 258 LEU A C 1
ATOM 1995 O O . LEU A 1 258 ? 12.704 -0.998 -15.112 1.00 95.31 258 LEU A O 1
ATOM 1999 N N . ARG A 1 259 ? 13.617 -0.899 -13.066 1.00 95.94 259 ARG A N 1
ATOM 2000 C CA . ARG A 1 259 ? 14.977 -1.245 -13.518 1.00 95.94 259 ARG A CA 1
ATOM 2001 C C . ARG A 1 259 ? 15.038 -2.592 -14.235 1.00 95.94 259 ARG A C 1
ATOM 2003 O O . ARG A 1 259 ? 15.755 -2.714 -15.227 1.00 95.94 259 ARG A O 1
ATOM 2010 N N . LEU A 1 260 ? 14.311 -3.597 -13.749 1.00 96.25 260 LEU A N 1
ATOM 2011 C CA . LEU A 1 260 ? 14.229 -4.897 -14.404 1.00 96.25 260 LEU A CA 1
ATOM 2012 C C . LEU A 1 260 ? 13.559 -4.766 -15.769 1.00 96.25 260 LEU A C 1
ATOM 2014 O O . LEU A 1 260 ? 14.100 -5.255 -16.757 1.00 96.25 260 LEU A O 1
ATOM 2018 N N . ARG A 1 261 ? 12.427 -4.062 -15.842 1.00 96.56 261 ARG A N 1
ATOM 2019 C CA . ARG A 1 261 ? 11.710 -3.859 -17.100 1.00 96.56 261 ARG A CA 1
ATOM 2020 C C . ARG A 1 261 ? 12.568 -3.119 -18.124 1.00 96.56 261 ARG A C 1
ATOM 2022 O O . ARG A 1 261 ? 12.699 -3.605 -19.239 1.00 96.56 261 ARG A O 1
ATOM 2029 N N . VAL A 1 262 ? 13.239 -2.034 -17.725 1.00 97.31 262 VAL A N 1
ATOM 2030 C CA . VAL A 1 262 ? 14.201 -1.304 -18.574 1.00 97.31 262 VAL A CA 1
ATOM 2031 C C . VAL A 1 262 ? 15.285 -2.238 -19.097 1.00 97.31 262 VAL A C 1
ATOM 2033 O O . VAL A 1 262 ? 15.572 -2.228 -20.287 1.00 97.31 262 VAL A O 1
ATOM 2036 N N . ARG A 1 263 ? 15.859 -3.088 -18.239 1.00 96.25 263 ARG A N 1
ATOM 2037 C CA . ARG A 1 263 ? 16.900 -4.044 -18.638 1.00 96.25 263 ARG A CA 1
ATOM 2038 C C . ARG A 1 263 ? 16.397 -5.056 -19.667 1.00 96.25 263 ARG A C 1
ATOM 2040 O O . ARG A 1 263 ? 17.085 -5.301 -20.656 1.00 96.25 263 ARG A O 1
ATOM 2047 N N . LEU A 1 264 ? 15.215 -5.630 -19.444 1.00 95.69 264 LEU A N 1
ATOM 2048 C CA . LEU A 1 264 ? 14.603 -6.571 -20.381 1.00 95.69 264 LEU A CA 1
ATOM 2049 C C . LEU A 1 264 ? 14.314 -5.882 -21.715 1.00 95.69 264 LEU A C 1
ATOM 2051 O O . LEU A 1 264 ? 14.753 -6.370 -22.752 1.00 95.69 264 LEU A O 1
ATOM 2055 N N . THR A 1 265 ? 13.686 -4.706 -21.699 1.00 96.12 265 THR A N 1
ATOM 2056 C CA . THR A 1 265 ? 13.398 -3.937 -22.915 1.00 96.12 265 THR A CA 1
ATOM 2057 C C . THR A 1 265 ? 14.677 -3.573 -23.659 1.00 96.12 265 THR A C 1
ATOM 2059 O O . THR A 1 265 ? 14.779 -3.792 -24.861 1.00 96.12 265 THR A O 1
ATOM 2062 N N . ARG A 1 266 ? 15.704 -3.102 -22.948 1.00 96.44 266 ARG A N 1
ATOM 2063 C CA . ARG A 1 266 ? 16.999 -2.727 -23.524 1.00 96.44 266 ARG A CA 1
ATOM 2064 C C . ARG A 1 266 ? 17.676 -3.876 -24.267 1.00 96.44 266 ARG A C 1
ATOM 2066 O O . ARG A 1 266 ? 18.348 -3.626 -25.265 1.00 96.44 266 ARG A O 1
ATOM 2073 N N . SER A 1 267 ? 17.492 -5.112 -23.798 1.00 95.19 267 SER A N 1
ATOM 2074 C CA . SER A 1 267 ? 18.039 -6.320 -24.432 1.00 95.19 267 SER A CA 1
ATOM 2075 C C . SER A 1 267 ? 17.342 -6.709 -25.744 1.00 95.19 267 SER A C 1
ATOM 2077 O O . SER A 1 267 ? 17.899 -7.472 -26.535 1.00 95.19 267 SER A O 1
ATOM 2079 N N . LEU A 1 268 ? 16.143 -6.170 -25.993 1.00 95.00 268 LEU A N 1
ATOM 2080 C CA . LEU A 1 268 ? 15.406 -6.343 -27.247 1.00 95.00 268 LEU A CA 1
ATOM 2081 C C . LEU A 1 268 ? 15.810 -5.331 -28.318 1.00 95.00 268 LEU A C 1
ATOM 2083 O O . LEU A 1 268 ? 15.457 -5.517 -29.483 1.00 95.00 268 LEU A O 1
ATOM 2087 N N . LEU A 1 269 ? 16.536 -4.280 -27.934 1.00 96.00 269 LEU A N 1
ATOM 2088 C CA . LEU A 1 269 ? 16.923 -3.199 -28.825 1.00 96.00 269 LEU A CA 1
ATOM 2089 C C . LEU A 1 269 ? 18.343 -3.395 -29.357 1.00 96.00 269 LEU A C 1
ATOM 2091 O O . LEU A 1 269 ? 19.277 -3.693 -28.607 1.00 96.00 269 LEU A O 1
ATOM 2095 N N . SER A 1 270 ? 18.515 -3.148 -30.649 1.00 94.81 270 SER A N 1
ATOM 2096 C CA . SER A 1 270 ? 19.820 -3.027 -31.298 1.00 94.81 270 SER A CA 1
ATOM 2097 C C . SER A 1 270 ? 19.877 -1.768 -32.154 1.00 94.81 270 SER A C 1
ATOM 2099 O O . SER A 1 270 ? 18.846 -1.210 -32.523 1.00 94.81 270 SER A O 1
ATOM 2101 N N . LEU A 1 271 ? 21.091 -1.309 -32.448 1.00 94.12 271 LEU A N 1
ATOM 2102 C CA . LEU A 1 271 ? 21.337 -0.257 -33.425 1.00 94.12 271 LEU A CA 1
ATOM 2103 C C . LEU A 1 271 ? 22.144 -0.848 -34.564 1.00 94.12 271 LEU A C 1
ATOM 2105 O O . LEU A 1 271 ? 23.160 -1.497 -34.320 1.00 94.12 271 LEU A O 1
ATOM 2109 N N . ASP A 1 272 ? 21.692 -0.581 -35.777 1.00 93.25 272 ASP A N 1
ATOM 2110 C CA . ASP A 1 272 ? 22.384 -0.948 -37.001 1.00 93.25 272 ASP A CA 1
ATOM 2111 C C . ASP A 1 272 ? 22.780 0.331 -37.752 1.00 93.25 272 ASP A C 1
ATOM 2113 O O . ASP A 1 272 ? 22.020 1.303 -37.729 1.00 93.25 272 ASP A O 1
ATOM 2117 N N . PRO A 1 273 ? 23.952 0.380 -38.401 1.00 92.56 273 PRO A N 1
ATOM 2118 C CA . PRO A 1 273 ? 24.323 1.521 -39.229 1.00 92.56 273 PRO A CA 1
ATOM 2119 C C . PRO A 1 273 ? 23.344 1.697 -40.395 1.00 92.56 273 PRO A C 1
ATOM 2121 O O . PRO A 1 273 ? 22.816 0.724 -40.936 1.00 92.56 273 PRO A O 1
ATOM 2124 N N . ILE A 1 274 ? 23.095 2.949 -40.779 1.00 92.69 274 ILE A N 1
ATOM 2125 C CA . ILE A 1 274 ? 22.346 3.269 -41.996 1.00 92.69 274 ILE A CA 1
ATOM 2126 C C . ILE A 1 274 ? 23.320 3.266 -43.175 1.00 92.69 274 ILE A C 1
ATOM 2128 O O . ILE A 1 274 ? 24.256 4.067 -43.222 1.00 92.69 274 ILE A O 1
ATOM 2132 N N . ASP A 1 275 ? 23.080 2.378 -44.137 1.00 89.56 275 ASP A N 1
ATOM 2133 C CA . ASP A 1 275 ? 23.880 2.298 -45.356 1.00 89.56 275 ASP A CA 1
ATOM 2134 C C . ASP A 1 275 ? 23.857 3.634 -46.114 1.00 89.56 275 ASP A C 1
ATOM 2136 O O . ASP A 1 275 ? 22.796 4.203 -46.377 1.00 89.56 275 ASP A O 1
ATOM 2140 N N . GLY A 1 276 ? 25.044 4.140 -46.462 1.00 87.81 276 GLY A N 1
ATOM 2141 C CA . GLY A 1 276 ? 25.202 5.400 -47.195 1.00 87.81 276 GLY A CA 1
ATOM 2142 C C . GLY A 1 276 ? 25.044 6.675 -46.359 1.00 87.81 276 GLY A C 1
ATOM 2143 O O . GLY A 1 276 ? 24.984 7.757 -46.940 1.00 87.81 276 GLY A O 1
ATOM 2144 N N . PHE A 1 277 ? 24.989 6.587 -45.025 1.00 90.31 277 PHE A N 1
ATOM 2145 C CA . PHE A 1 277 ? 24.981 7.773 -44.166 1.00 90.31 277 PHE A CA 1
ATOM 2146 C C . PHE A 1 277 ? 26.281 8.582 -44.305 1.00 90.31 277 PHE A C 1
ATOM 2148 O O . PHE A 1 277 ? 27.375 8.026 -44.203 1.00 90.31 277 PHE A O 1
ATOM 2155 N N . ASP A 1 278 ? 26.159 9.897 -44.500 1.00 89.81 278 ASP A N 1
ATOM 2156 C CA . ASP A 1 278 ? 27.292 10.820 -44.594 1.00 89.81 278 ASP A CA 1
ATOM 2157 C C . ASP A 1 278 ? 27.660 11.376 -43.203 1.00 89.81 278 ASP A C 1
ATOM 2159 O O . ASP A 1 278 ? 26.898 12.178 -42.646 1.00 89.81 278 ASP A O 1
ATOM 2163 N N . PRO A 1 279 ? 28.840 11.039 -42.640 1.00 85.75 279 PRO A N 1
ATOM 2164 C CA . PRO A 1 279 ? 29.279 11.558 -41.345 1.00 85.75 279 PRO A CA 1
ATOM 2165 C C . PRO A 1 279 ? 29.387 13.086 -41.282 1.00 85.75 279 PRO A C 1
ATOM 2167 O O . PRO A 1 279 ? 29.357 13.659 -40.192 1.00 85.75 279 PRO A O 1
ATOM 2170 N N . ALA A 1 280 ? 29.505 13.777 -42.422 1.00 85.75 280 ALA A N 1
ATOM 2171 C CA . ALA A 1 280 ? 29.544 15.235 -42.448 1.00 85.75 280 ALA A CA 1
ATOM 2172 C C . ALA A 1 280 ? 28.210 15.873 -42.024 1.00 85.75 280 ALA A C 1
ATOM 2174 O O . ALA A 1 280 ? 28.215 17.028 -41.588 1.00 85.75 280 ALA A O 1
ATOM 2175 N N . THR A 1 281 ? 27.107 15.119 -42.111 1.00 87.31 281 THR A N 1
ATOM 2176 C CA . THR A 1 281 ? 25.752 15.554 -41.736 1.00 87.31 281 THR A CA 1
ATOM 2177 C C . THR A 1 281 ? 25.444 15.400 -40.245 1.00 87.31 281 THR A C 1
ATOM 2179 O O . THR A 1 281 ? 24.369 15.805 -39.805 1.00 87.31 281 THR A O 1
ATOM 2182 N N . LEU A 1 282 ? 26.380 14.856 -39.454 1.00 90.12 282 LEU A N 1
ATOM 2183 C CA . LEU A 1 282 ? 26.207 14.709 -38.010 1.00 90.12 282 LEU A CA 1
ATOM 2184 C C . LEU A 1 282 ? 25.959 16.067 -37.331 1.00 90.12 282 LEU A C 1
ATOM 2186 O O . LEU A 1 282 ? 26.680 17.033 -37.613 1.00 90.12 282 LEU A O 1
ATOM 2190 N N . PRO A 1 283 ? 24.991 16.142 -36.399 1.00 90.00 283 PRO A N 1
ATOM 2191 C CA . PRO A 1 283 ? 24.685 17.374 -35.691 1.00 90.00 283 PRO A CA 1
ATOM 2192 C C . PRO A 1 283 ? 25.850 17.800 -34.794 1.00 90.00 283 PRO A C 1
ATOM 2194 O O . PRO A 1 283 ? 26.639 16.980 -34.316 1.00 90.00 283 PRO A O 1
ATOM 2197 N N . GLU A 1 284 ? 25.936 19.098 -34.519 1.00 89.38 284 GLU A N 1
ATOM 2198 C CA . GLU A 1 284 ? 26.886 19.626 -33.544 1.00 89.38 284 GLU A CA 1
ATOM 2199 C C . GLU A 1 284 ? 26.454 19.258 -32.118 1.00 89.38 284 GLU A C 1
ATOM 2201 O O . GLU A 1 284 ? 25.301 19.430 -31.718 1.00 89.38 284 GLU A O 1
ATOM 2206 N N . ASN A 1 285 ? 27.399 18.775 -31.318 1.00 86.50 285 ASN A N 1
ATOM 2207 C CA . ASN A 1 285 ? 27.240 18.634 -29.886 1.00 86.50 285 ASN A CA 1
ATOM 2208 C C . ASN A 1 285 ? 27.292 20.038 -29.250 1.00 86.50 285 ASN A C 1
ATOM 2210 O O . ASN A 1 285 ? 28.327 20.704 -29.328 1.00 86.50 285 ASN A O 1
ATOM 2214 N N . PRO A 1 286 ? 26.225 20.490 -28.565 1.00 85.19 286 PRO A N 1
ATOM 2215 C CA . PRO A 1 286 ? 26.142 21.854 -28.044 1.00 85.19 286 PRO A CA 1
ATOM 2216 C C . PRO A 1 286 ? 27.216 22.163 -26.990 1.00 85.19 286 PRO A C 1
ATOM 2218 O O . PRO A 1 286 ? 27.653 23.307 -26.876 1.00 85.19 286 PRO A O 1
ATOM 2221 N N . ILE A 1 287 ? 27.676 21.153 -26.244 1.00 86.19 287 ILE A N 1
ATOM 2222 C CA . ILE A 1 287 ? 28.758 21.296 -25.263 1.00 86.19 287 ILE A CA 1
ATOM 2223 C C . ILE A 1 287 ? 30.101 21.438 -25.985 1.00 86.19 287 ILE A C 1
ATOM 2225 O O . ILE A 1 287 ? 30.886 22.322 -25.650 1.00 86.19 287 ILE A O 1
ATOM 2229 N N . ALA A 1 288 ? 30.359 20.610 -27.001 1.00 86.44 288 ALA A N 1
ATOM 2230 C CA . ALA A 1 288 ? 31.591 20.690 -27.785 1.00 86.44 288 ALA A CA 1
ATOM 2231 C C . ALA A 1 288 ? 31.675 22.009 -28.570 1.00 86.44 288 ALA A C 1
ATOM 2233 O O . ALA A 1 288 ? 32.719 22.652 -28.566 1.00 86.44 288 ALA A O 1
ATOM 2234 N N . ALA A 1 289 ? 30.564 22.466 -29.155 1.00 87.88 289 ALA A N 1
ATOM 2235 C CA . ALA A 1 289 ? 30.467 23.767 -29.813 1.00 87.88 289 ALA A CA 1
ATOM 2236 C C . ALA A 1 289 ? 30.736 24.931 -28.843 1.00 87.88 289 ALA A C 1
ATOM 2238 O O . ALA A 1 289 ? 31.406 25.900 -29.200 1.00 87.88 289 ALA A O 1
ATOM 2239 N N . LEU A 1 290 ? 30.261 24.836 -27.595 1.00 89.12 290 LEU A N 1
ATOM 2240 C CA . LEU A 1 290 ? 30.551 25.826 -26.558 1.00 89.12 290 LEU A CA 1
ATOM 2241 C C . LEU A 1 290 ? 32.035 25.825 -26.165 1.00 89.12 290 LEU A C 1
ATOM 2243 O O . LEU A 1 290 ? 32.631 26.896 -26.079 1.00 89.12 290 LEU A O 1
ATOM 2247 N N . PHE A 1 291 ? 32.651 24.652 -25.985 1.00 88.81 291 PHE A N 1
ATOM 2248 C CA . PHE A 1 291 ? 34.087 24.557 -25.707 1.00 88.81 291 PHE A CA 1
ATOM 2249 C C . PHE A 1 291 ? 34.940 25.068 -26.866 1.00 88.81 291 PHE A C 1
ATOM 2251 O O . PHE A 1 291 ? 35.864 25.833 -26.624 1.00 88.81 291 PHE A O 1
ATOM 2258 N N . ASN A 1 292 ? 34.587 24.735 -28.108 1.00 90.88 292 ASN A N 1
ATOM 2259 C CA . ASN A 1 292 ? 35.284 25.214 -29.300 1.00 90.88 292 ASN A CA 1
ATOM 2260 C C . ASN A 1 292 ? 35.241 26.748 -29.425 1.00 90.88 292 ASN A C 1
ATOM 2262 O O . ASN A 1 292 ? 36.235 27.359 -29.806 1.00 90.88 292 ASN A O 1
ATOM 2266 N N . ARG A 1 293 ? 34.120 27.386 -29.044 1.00 89.44 293 ARG A N 1
ATOM 2267 C CA . ARG A 1 293 ? 34.005 28.856 -28.991 1.00 89.44 293 ARG A CA 1
ATOM 2268 C C . ARG A 1 293 ? 34.878 29.499 -27.912 1.00 89.44 293 ARG A C 1
ATOM 2270 O O . ARG A 1 293 ? 35.284 30.643 -28.090 1.00 89.44 293 ARG A O 1
ATOM 2277 N N . LEU A 1 294 ? 35.108 28.811 -26.791 1.00 89.44 294 LEU A N 1
ATOM 2278 C CA . LEU A 1 294 ? 35.942 29.312 -25.693 1.00 89.44 294 LEU A CA 1
ATOM 2279 C C . LEU A 1 294 ? 37.432 29.123 -25.995 1.00 89.44 294 LEU A C 1
ATOM 2281 O O . LEU A 1 294 ? 38.218 30.042 -25.787 1.00 89.44 294 LEU A O 1
ATOM 2285 N N . ASP A 1 295 ? 37.799 27.947 -26.497 1.00 88.62 295 ASP A N 1
ATOM 2286 C CA . ASP A 1 295 ? 39.134 27.615 -26.982 1.00 88.62 295 ASP A CA 1
ATOM 2287 C C . ASP A 1 295 ? 39.027 26.469 -28.013 1.00 88.62 295 ASP A C 1
ATOM 2289 O O . ASP A 1 295 ? 38.679 25.337 -27.651 1.00 88.62 295 ASP A O 1
ATOM 2293 N N . PRO A 1 296 ? 39.349 26.719 -29.296 1.00 86.44 296 PRO A N 1
ATOM 2294 C CA . PRO A 1 296 ? 39.298 25.705 -30.347 1.00 86.44 296 PRO A CA 1
ATOM 2295 C C . PRO A 1 296 ? 40.145 24.454 -30.067 1.00 86.44 296 PRO A C 1
ATOM 2297 O O . PRO A 1 296 ? 39.836 23.384 -30.593 1.00 86.44 296 PRO A O 1
ATOM 2300 N N . ALA A 1 297 ? 41.185 24.555 -29.230 1.00 86.69 297 ALA A N 1
ATOM 2301 C CA . ALA A 1 297 ? 42.015 23.415 -28.848 1.00 86.69 297 ALA A CA 1
ATOM 2302 C C . ALA A 1 297 ? 41.297 22.433 -27.901 1.00 86.69 297 ALA A C 1
ATOM 2304 O O . ALA A 1 297 ? 41.658 21.256 -27.862 1.00 86.69 297 ALA A O 1
ATOM 2305 N N . LEU A 1 298 ? 40.271 22.880 -27.162 1.00 80.56 298 LEU A N 1
ATOM 2306 C CA . LEU A 1 298 ? 39.524 22.044 -26.212 1.00 80.56 298 LEU A CA 1
ATOM 2307 C C . LEU A 1 298 ? 38.535 21.091 -26.895 1.00 80.56 298 LEU A C 1
ATOM 2309 O O . LEU A 1 298 ? 38.238 20.023 -26.359 1.00 80.56 298 LEU A O 1
ATOM 2313 N N . ALA A 1 299 ? 38.018 21.466 -28.066 1.00 82.56 299 ALA A N 1
ATOM 2314 C CA . ALA A 1 299 ? 37.078 20.660 -28.840 1.00 82.56 299 ALA A CA 1
ATOM 2315 C C . ALA A 1 299 ? 37.272 20.910 -30.348 1.00 82.56 299 ALA A C 1
ATOM 2317 O O . ALA A 1 299 ? 36.508 21.668 -30.944 1.00 82.56 299 ALA A O 1
ATOM 2318 N N . PRO A 1 300 ? 38.291 20.302 -30.983 1.00 77.62 300 PRO A N 1
ATOM 2319 C CA . PRO A 1 300 ? 38.583 20.521 -32.403 1.00 77.62 300 PRO A CA 1
ATOM 2320 C C . PRO A 1 300 ? 37.520 19.928 -33.341 1.00 77.62 300 PRO A C 1
ATOM 2322 O O . PRO A 1 300 ? 37.371 20.398 -34.464 1.00 77.62 300 PRO A O 1
ATOM 2325 N N . ASP A 1 301 ? 36.769 18.925 -32.875 1.00 83.62 301 ASP A N 1
ATOM 2326 C CA . ASP A 1 301 ? 35.575 18.413 -33.544 1.00 83.62 301 ASP A CA 1
ATOM 2327 C C . ASP A 1 301 ? 34.358 18.653 -32.649 1.00 83.62 301 ASP A C 1
ATOM 2329 O O . ASP A 1 301 ? 34.305 18.191 -31.504 1.00 83.62 301 ASP A O 1
ATOM 2333 N N . VAL A 1 302 ? 33.402 19.412 -33.179 1.00 86.81 302 VAL A N 1
ATOM 2334 C CA . VAL A 1 302 ? 32.174 19.796 -32.483 1.00 86.81 302 VAL A CA 1
ATOM 2335 C C . VAL A 1 302 ? 31.035 18.820 -32.737 1.00 86.81 302 VAL A C 1
ATOM 2337 O O . VAL A 1 302 ? 30.000 18.947 -32.093 1.00 86.81 302 VAL A O 1
ATOM 2340 N N . ARG A 1 303 ? 31.181 17.858 -33.656 1.00 87.69 303 ARG A N 1
ATOM 2341 C CA . ARG A 1 303 ? 30.102 16.936 -34.020 1.00 87.69 303 ARG A CA 1
ATOM 2342 C C . ARG A 1 303 ? 29.822 15.914 -32.926 1.00 87.69 303 ARG A C 1
ATOM 2344 O O . ARG A 1 303 ? 30.679 15.539 -32.123 1.00 87.69 303 ARG A O 1
ATOM 2351 N N . VAL A 1 304 ? 28.579 15.450 -32.901 1.00 87.31 304 VAL A N 1
ATOM 2352 C CA . VAL A 1 304 ? 28.164 14.319 -32.078 1.00 87.31 304 VAL A CA 1
ATOM 2353 C C . VAL A 1 304 ? 28.960 13.074 -32.469 1.00 87.31 304 VAL A C 1
ATOM 2355 O O . VAL A 1 304 ? 29.147 12.791 -33.647 1.00 87.31 304 VAL A O 1
ATOM 2358 N N . ARG A 1 305 ? 29.394 12.306 -31.464 1.00 88.19 305 ARG A N 1
ATOM 2359 C CA . ARG A 1 305 ? 30.035 11.001 -31.654 1.00 88.19 305 ARG A CA 1
ATOM 2360 C C . ARG A 1 305 ? 28.986 9.899 -31.518 1.00 88.19 305 ARG A C 1
ATOM 2362 O O . ARG A 1 305 ? 28.507 9.691 -30.395 1.00 88.19 305 ARG A O 1
ATOM 2369 N N . PRO A 1 306 ? 28.635 9.182 -32.602 1.00 89.12 306 PRO A N 1
ATOM 2370 C CA . PRO A 1 306 ? 27.626 8.131 -32.543 1.00 89.12 306 PRO A CA 1
ATOM 2371 C C . PRO A 1 306 ? 27.930 7.072 -31.481 1.00 89.12 306 PRO A C 1
ATOM 2373 O O . PRO A 1 306 ? 27.012 6.664 -30.783 1.00 89.12 306 PRO A O 1
ATOM 2376 N N . GLU A 1 307 ? 29.197 6.694 -31.253 1.00 88.94 307 GLU A N 1
ATOM 2377 C CA . GLU A 1 307 ? 29.534 5.663 -30.252 1.00 88.94 307 GLU A CA 1
ATOM 2378 C C . GLU A 1 307 ? 29.190 6.072 -28.808 1.00 88.94 307 GLU A C 1
ATOM 2380 O O . GLU A 1 307 ? 28.953 5.215 -27.957 1.00 88.94 307 GLU A O 1
ATOM 2385 N N . VAL A 1 308 ? 29.156 7.379 -28.524 1.00 88.12 308 VAL A N 1
ATOM 2386 C CA . VAL A 1 308 ? 28.869 7.929 -27.191 1.00 88.12 308 VAL A CA 1
ATOM 2387 C C . VAL A 1 308 ? 27.376 8.193 -27.002 1.00 88.12 308 VAL A C 1
ATOM 2389 O O . VAL A 1 308 ? 26.849 7.982 -25.908 1.00 88.12 308 VAL A O 1
ATOM 2392 N N . GLU A 1 309 ? 26.685 8.654 -28.045 1.00 90.19 309 GLU A N 1
ATOM 2393 C CA . GLU A 1 309 ? 25.254 8.979 -27.970 1.00 90.19 309 GLU A CA 1
ATOM 2394 C C . GLU A 1 309 ? 24.350 7.763 -28.191 1.00 90.19 309 GLU A C 1
ATOM 2396 O O . GLU A 1 309 ? 23.287 7.669 -27.577 1.00 90.19 309 GLU A O 1
ATOM 2401 N N . ALA A 1 310 ? 24.783 6.785 -28.988 1.00 92.56 310 ALA A N 1
ATOM 2402 C CA . ALA A 1 310 ? 24.014 5.580 -29.285 1.00 92.56 310 ALA A CA 1
ATOM 2403 C C . ALA A 1 310 ? 23.570 4.798 -28.031 1.00 92.56 310 ALA A C 1
ATOM 2405 O O . ALA A 1 310 ? 22.379 4.484 -27.927 1.00 92.56 310 ALA A O 1
ATOM 2406 N N . PRO A 1 311 ? 24.445 4.510 -27.040 1.00 93.38 311 PRO A N 1
ATOM 2407 C CA . PRO A 1 311 ? 24.019 3.834 -25.817 1.00 93.38 311 PRO A CA 1
ATOM 2408 C C . PRO A 1 311 ? 23.000 4.652 -25.018 1.00 93.38 311 PRO A C 1
ATOM 2410 O O . PRO A 1 311 ? 22.014 4.087 -24.553 1.00 93.38 311 PRO A O 1
ATOM 2413 N N . LYS A 1 312 ? 23.190 5.976 -24.920 1.00 93.69 312 LYS A N 1
ATOM 2414 C CA . LYS A 1 312 ? 22.286 6.876 -24.184 1.00 93.69 312 LYS A CA 1
ATOM 2415 C C . LYS A 1 312 ? 20.902 6.932 -24.825 1.00 93.69 312 LYS A C 1
ATOM 2417 O O . LYS A 1 312 ? 19.901 6.884 -24.117 1.00 93.69 312 LYS A O 1
ATOM 2422 N N . LEU A 1 313 ? 20.842 7.006 -26.157 1.00 93.94 313 LEU A N 1
ATOM 2423 C CA . LEU A 1 313 ? 19.584 6.969 -26.901 1.00 93.94 313 LEU A CA 1
ATOM 2424 C C . LEU A 1 313 ? 18.872 5.632 -26.707 1.00 93.94 313 LEU A C 1
ATOM 2426 O O . LEU A 1 313 ? 17.676 5.625 -26.431 1.00 93.94 313 LEU A O 1
ATOM 2430 N N . LEU A 1 314 ? 19.590 4.508 -26.781 1.00 95.75 314 LEU A N 1
ATOM 2431 C CA . LEU A 1 314 ? 18.996 3.196 -26.518 1.00 95.75 314 LEU A CA 1
ATOM 2432 C C . LEU A 1 314 ? 18.460 3.063 -25.090 1.00 95.75 314 LEU A C 1
ATOM 2434 O O . LEU A 1 314 ? 17.388 2.490 -24.901 1.00 95.75 314 LEU A O 1
ATOM 2438 N N . ASP A 1 315 ? 19.174 3.592 -24.098 1.00 96.25 315 ASP A N 1
ATOM 2439 C CA . ASP A 1 315 ? 18.723 3.581 -22.707 1.00 96.25 315 ASP A CA 1
ATOM 2440 C C . ASP A 1 315 ? 17.482 4.468 -22.522 1.00 96.25 315 ASP A C 1
ATOM 2442 O O . ASP A 1 315 ? 16.521 4.040 -21.886 1.00 96.25 315 ASP A O 1
ATOM 2446 N N . ALA A 1 316 ? 17.441 5.647 -23.154 1.00 96.25 316 ALA A N 1
ATOM 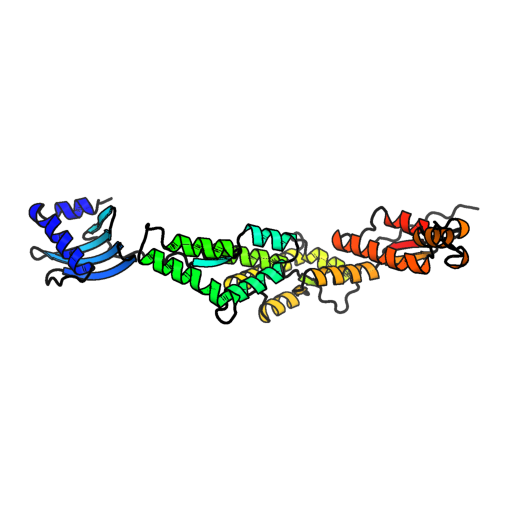2447 C CA . ALA A 1 316 ? 16.275 6.532 -23.140 1.00 96.25 316 ALA A CA 1
ATOM 2448 C C . ALA A 1 316 ? 15.047 5.906 -23.830 1.00 96.25 316 ALA A C 1
ATOM 2450 O O . ALA A 1 316 ? 13.926 6.023 -23.330 1.00 96.25 316 ALA A O 1
ATOM 2451 N N . ILE A 1 317 ? 15.246 5.211 -24.957 1.00 96.94 317 ILE A N 1
ATOM 2452 C CA . ILE A 1 317 ? 14.188 4.463 -25.654 1.00 96.94 317 ILE A CA 1
ATOM 2453 C C . ILE A 1 317 ? 13.667 3.339 -24.751 1.00 96.94 317 ILE A C 1
ATOM 2455 O O . ILE A 1 317 ? 12.459 3.240 -24.529 1.00 96.94 317 ILE A O 1
ATOM 2459 N N . ALA A 1 318 ? 14.565 2.526 -24.185 1.00 97.12 318 ALA A N 1
ATOM 2460 C CA . ALA A 1 318 ? 14.198 1.427 -23.298 1.00 97.12 318 ALA A CA 1
ATOM 2461 C C . ALA A 1 318 ? 13.469 1.918 -22.041 1.00 97.12 318 ALA A C 1
ATOM 2463 O O . ALA A 1 318 ? 12.482 1.311 -21.624 1.00 97.12 318 ALA A O 1
ATOM 2464 N N . GLU A 1 319 ? 13.914 3.031 -21.456 1.00 96.94 319 GLU A N 1
ATOM 2465 C CA . GLU A 1 319 ? 13.259 3.655 -20.311 1.00 96.94 319 GLU A CA 1
ATOM 2466 C C . GLU A 1 319 ? 11.851 4.142 -20.651 1.00 96.94 319 GLU A C 1
ATOM 2468 O O . GLU A 1 319 ? 10.909 3.878 -19.896 1.00 96.94 319 GLU A O 1
ATOM 2473 N N . ARG A 1 320 ? 11.681 4.798 -21.804 1.00 96.62 320 ARG A N 1
ATOM 2474 C CA . ARG A 1 320 ? 10.370 5.256 -22.270 1.00 96.62 320 ARG A CA 1
ATOM 2475 C C . ARG A 1 320 ? 9.411 4.083 -22.470 1.00 96.62 320 ARG A C 1
ATOM 2477 O O . ARG A 1 320 ? 8.332 4.081 -21.883 1.00 96.62 320 ARG A O 1
ATOM 2484 N N . MET A 1 321 ? 9.838 3.069 -23.219 1.00 95.88 321 MET A N 1
ATOM 2485 C CA . MET A 1 321 ? 9.062 1.852 -23.473 1.00 95.88 321 MET A CA 1
ATOM 2486 C C . MET A 1 321 ? 8.695 1.114 -22.176 1.00 95.88 321 MET A C 1
ATOM 2488 O O . MET A 1 321 ? 7.555 0.682 -22.006 1.00 95.88 321 MET A O 1
ATOM 2492 N N . ALA A 1 322 ? 9.627 1.004 -21.223 1.00 95.44 322 ALA A N 1
ATOM 2493 C CA . ALA A 1 322 ? 9.371 0.360 -19.937 1.00 95.44 322 ALA A CA 1
ATOM 2494 C C . ALA A 1 322 ? 8.324 1.112 -19.100 1.00 95.44 322 ALA A C 1
ATOM 2496 O O . ALA A 1 322 ? 7.452 0.469 -18.515 1.00 95.44 322 ALA A O 1
ATOM 2497 N N . ARG A 1 323 ? 8.382 2.452 -19.060 1.00 93.12 323 ARG A N 1
ATOM 2498 C CA . ARG A 1 323 ? 7.401 3.292 -18.347 1.00 93.12 323 ARG A CA 1
ATOM 2499 C C . ARG A 1 323 ? 6.008 3.197 -18.962 1.00 93.12 323 ARG A C 1
ATOM 2501 O O . ARG A 1 323 ? 5.034 3.045 -18.231 1.00 93.12 323 ARG A O 1
ATOM 2508 N N . ASP A 1 324 ? 5.931 3.232 -20.288 1.00 93.19 324 ASP A N 1
ATOM 2509 C CA . ASP A 1 324 ? 4.661 3.162 -21.018 1.00 93.19 324 ASP A CA 1
ATOM 2510 C C . ASP A 1 324 ? 4.096 1.734 -21.081 1.00 93.19 324 ASP A C 1
ATOM 2512 O O . ASP A 1 324 ? 2.968 1.537 -21.524 1.00 93.19 324 ASP A O 1
ATOM 2516 N N . ARG A 1 325 ? 4.868 0.733 -20.630 1.00 91.38 325 ARG A N 1
ATOM 2517 C CA . ARG A 1 325 ? 4.574 -0.697 -20.806 1.00 91.38 325 ARG A CA 1
ATOM 2518 C C . ARG A 1 325 ? 4.308 -1.053 -22.274 1.00 91.38 325 ARG A C 1
ATOM 2520 O O . ARG A 1 325 ? 3.495 -1.918 -22.573 1.00 91.38 325 ARG A O 1
ATOM 2527 N N . SER A 1 326 ? 5.022 -0.389 -23.181 1.00 91.00 326 SER A N 1
ATOM 2528 C CA . SER A 1 326 ? 4.898 -0.607 -24.618 1.00 91.00 326 SER A CA 1
ATOM 2529 C C . SER A 1 326 ? 5.998 -1.526 -25.137 1.00 91.00 326 SER A C 1
ATOM 2531 O O . SER A 1 326 ? 7.151 -1.458 -24.705 1.00 91.00 326 SER A O 1
ATOM 2533 N N . MET A 1 327 ? 5.628 -2.358 -26.108 1.00 90.00 327 MET A N 1
ATOM 2534 C CA . MET A 1 327 ? 6.553 -3.163 -26.903 1.00 90.00 327 MET A CA 1
ATOM 2535 C C . MET A 1 327 ? 6.871 -2.520 -28.254 1.00 90.00 327 MET A C 1
ATOM 2537 O O . MET A 1 327 ? 7.623 -3.113 -29.019 1.00 90.00 327 MET A O 1
ATOM 2541 N N . THR A 1 328 ? 6.323 -1.337 -28.546 1.00 92.44 328 THR A N 1
ATOM 2542 C CA . THR A 1 328 ? 6.594 -0.570 -29.767 1.00 92.44 328 THR A CA 1
ATOM 2543 C C . THR A 1 328 ? 7.598 0.542 -29.504 1.00 92.44 328 THR A C 1
ATOM 2545 O O . THR A 1 328 ? 7.644 1.108 -28.407 1.00 92.44 328 THR A O 1
ATOM 2548 N N . LEU A 1 329 ? 8.394 0.876 -30.518 1.00 93.69 329 LEU A N 1
ATOM 2549 C CA . LEU A 1 329 ? 9.287 2.027 -30.449 1.00 93.69 329 LEU A CA 1
ATOM 2550 C C . LEU A 1 329 ? 8.497 3.339 -30.248 1.00 93.69 329 LEU A C 1
ATOM 2552 O O . LEU A 1 329 ? 7.425 3.503 -30.832 1.00 93.69 329 LEU A O 1
ATOM 2556 N N . PRO A 1 330 ? 9.008 4.291 -29.443 1.00 94.12 330 PRO A N 1
ATOM 2557 C CA . PRO A 1 330 ? 8.462 5.645 -29.383 1.00 94.12 330 PRO A CA 1
ATOM 2558 C C . PRO A 1 330 ? 8.579 6.355 -30.738 1.00 94.12 330 PRO A C 1
ATOM 2560 O O . PRO A 1 330 ? 9.608 6.225 -31.398 1.00 94.12 330 PRO A O 1
ATOM 2563 N N . ASP A 1 331 ? 7.605 7.196 -31.094 1.00 93.50 331 ASP A N 1
ATOM 2564 C CA . ASP A 1 331 ? 7.546 7.890 -32.398 1.00 93.50 331 ASP A CA 1
ATOM 2565 C C . ASP A 1 331 ? 8.820 8.680 -32.752 1.00 93.50 331 ASP A C 1
ATOM 2567 O O . ASP A 1 331 ? 9.188 8.823 -33.914 1.00 93.50 331 ASP A O 1
ATOM 2571 N N . TRP A 1 332 ? 9.531 9.191 -31.743 1.00 94.44 332 TRP A N 1
ATOM 2572 C CA . TRP A 1 332 ? 10.767 9.955 -31.927 1.00 94.44 332 TRP A CA 1
ATOM 2573 C C . TRP A 1 332 ? 12.016 9.082 -32.117 1.00 94.44 332 TRP A C 1
ATOM 2575 O O . TRP A 1 332 ? 13.056 9.600 -32.526 1.00 94.44 332 TRP A O 1
ATOM 2585 N N . ALA A 1 333 ? 11.960 7.789 -31.789 1.00 94.38 333 ALA A N 1
ATOM 2586 C CA . ALA A 1 333 ? 13.134 6.924 -31.700 1.00 94.38 333 ALA A CA 1
ATOM 2587 C C . ALA A 1 333 ? 13.820 6.729 -33.058 1.00 94.38 333 ALA A C 1
ATOM 2589 O O . ALA A 1 333 ? 15.046 6.821 -33.148 1.00 94.38 333 ALA A O 1
ATOM 2590 N N . GLU A 1 334 ? 13.038 6.514 -34.119 1.00 92.62 334 GLU A N 1
ATOM 2591 C CA . GLU A 1 334 ? 13.570 6.351 -35.477 1.00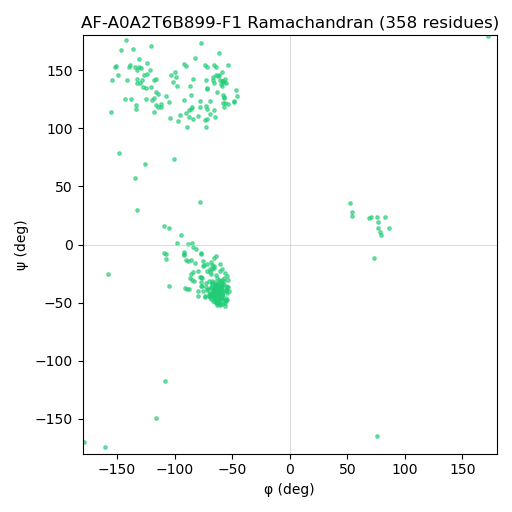 92.62 334 GLU A CA 1
ATOM 2592 C C . GLU A 1 334 ? 14.257 7.633 -35.962 1.00 92.62 334 GLU A C 1
ATOM 2594 O O . GLU A 1 334 ? 15.414 7.587 -36.372 1.00 92.62 334 GLU A O 1
ATOM 2599 N N . GLY A 1 335 ? 13.598 8.790 -35.833 1.00 92.75 335 GLY A N 1
ATOM 2600 C CA . GLY A 1 335 ? 14.173 10.075 -36.245 1.00 92.75 335 GLY A CA 1
ATOM 2601 C C . GLY A 1 335 ? 15.456 10.420 -35.485 1.00 92.75 335 GLY A C 1
ATOM 2602 O O . GLY A 1 335 ? 16.469 10.755 -36.093 1.00 92.75 335 GLY A O 1
ATOM 2603 N N . ARG A 1 336 ? 15.455 10.257 -34.155 1.00 92.62 336 ARG A N 1
ATOM 2604 C CA . ARG A 1 336 ? 16.617 10.574 -33.305 1.00 92.62 336 ARG A CA 1
ATOM 2605 C C . ARG A 1 336 ? 17.814 9.664 -33.530 1.00 92.62 336 ARG A C 1
ATOM 2607 O O . ARG A 1 336 ? 18.947 10.107 -33.385 1.00 92.62 336 ARG A O 1
ATOM 2614 N N . THR A 1 337 ? 17.585 8.393 -33.842 1.00 93.75 337 THR A N 1
ATOM 2615 C CA . THR A 1 337 ? 18.692 7.483 -34.161 1.00 93.75 337 THR A CA 1
ATOM 2616 C C . THR A 1 337 ? 19.224 7.742 -35.568 1.00 93.75 337 THR A C 1
ATOM 2618 O O . THR A 1 337 ? 20.442 7.748 -35.758 1.00 93.75 337 THR A O 1
ATOM 2621 N N . ALA A 1 338 ? 18.349 8.083 -36.521 1.00 93.25 338 ALA A N 1
ATOM 2622 C CA . ALA A 1 338 ? 18.749 8.448 -37.876 1.00 93.25 338 ALA A CA 1
ATOM 2623 C C . ALA A 1 338 ? 19.601 9.731 -37.928 1.00 93.25 338 ALA A C 1
ATOM 2625 O O . ALA A 1 338 ? 20.535 9.792 -38.725 1.00 93.25 338 ALA A O 1
ATOM 2626 N N . GLU A 1 339 ? 19.354 10.708 -37.041 1.00 92.25 339 GLU A N 1
ATOM 2627 C CA . GLU A 1 339 ? 20.184 11.922 -36.880 1.00 92.25 339 GLU A CA 1
ATOM 2628 C C . GLU A 1 339 ? 21.672 11.608 -36.623 1.00 92.25 339 GLU A C 1
ATOM 2630 O O . GLU A 1 339 ? 22.539 12.413 -36.960 1.00 92.25 339 GLU A O 1
ATOM 2635 N N . ILE A 1 340 ? 21.982 10.443 -36.043 1.00 92.94 340 ILE A N 1
ATOM 2636 C CA . ILE A 1 340 ? 23.357 9.998 -35.765 1.00 92.94 340 ILE A CA 1
ATOM 2637 C C . ILE A 1 340 ? 23.811 8.839 -36.666 1.00 92.94 340 ILE A C 1
ATOM 2639 O O . ILE A 1 340 ? 24.793 8.166 -36.355 1.00 92.94 340 ILE A O 1
ATOM 2643 N N . GLY A 1 341 ? 23.098 8.596 -37.769 1.00 92.12 341 GLY A N 1
ATOM 2644 C CA . GLY A 1 341 ? 23.443 7.582 -38.768 1.00 92.12 341 GLY A CA 1
ATOM 2645 C C . GLY A 1 341 ? 23.128 6.144 -38.377 1.00 92.12 341 GLY A C 1
ATOM 2646 O O . GLY A 1 341 ? 23.683 5.211 -38.959 1.00 92.12 341 GLY A O 1
ATOM 2647 N N . LEU A 1 342 ? 22.246 5.946 -37.397 1.00 95.06 342 LEU A N 1
ATOM 2648 C CA . LEU A 1 342 ? 21.886 4.630 -36.882 1.00 95.06 342 LEU A CA 1
ATOM 2649 C C . LEU A 1 342 ? 20.387 4.373 -37.033 1.00 95.06 342 LEU A C 1
ATOM 2651 O O . LEU A 1 342 ? 19.561 5.274 -36.969 1.00 95.06 342 LEU A O 1
ATOM 2655 N N . ARG A 1 343 ? 20.019 3.109 -37.191 1.00 94.38 343 ARG A N 1
ATOM 2656 C CA . ARG A 1 343 ? 18.639 2.636 -37.182 1.00 94.38 343 ARG A CA 1
ATOM 2657 C C . ARG A 1 343 ? 18.429 1.785 -35.945 1.00 94.38 343 ARG A C 1
ATOM 2659 O O . ARG A 1 343 ? 19.093 0.763 -35.778 1.00 94.38 343 ARG A O 1
ATOM 2666 N N . VAL A 1 344 ? 17.491 2.181 -35.092 1.00 95.44 344 VAL A N 1
ATOM 2667 C CA . VAL A 1 344 ? 17.038 1.313 -34.004 1.00 95.44 344 VAL A CA 1
ATOM 2668 C C . VAL A 1 344 ? 16.208 0.161 -34.559 1.00 95.44 344 VAL A C 1
ATOM 2670 O O . VAL A 1 344 ? 15.334 0.348 -35.402 1.00 95.44 344 VAL A O 1
ATOM 2673 N N . ARG A 1 345 ? 16.490 -1.048 -34.079 1.00 93.62 345 ARG A N 1
ATOM 2674 C CA . ARG A 1 345 ? 15.665 -2.231 -34.298 1.00 93.62 345 ARG A CA 1
ATOM 2675 C C . ARG A 1 345 ? 15.159 -2.754 -32.970 1.00 93.62 345 ARG A C 1
ATOM 2677 O O . ARG A 1 345 ? 15.891 -2.790 -31.982 1.00 93.62 345 ARG A O 1
ATOM 2684 N N . ASN A 1 346 ? 13.914 -3.201 -32.980 1.00 94.00 346 ASN A N 1
ATOM 2685 C CA . ASN A 1 346 ? 13.252 -3.808 -31.843 1.00 94.00 346 ASN A CA 1
ATOM 2686 C C . ASN A 1 346 ? 12.871 -5.246 -32.196 1.00 94.00 346 ASN A C 1
ATOM 2688 O O . ASN A 1 346 ? 12.019 -5.473 -33.048 1.00 94.00 346 ASN A O 1
ATOM 2692 N N . ARG A 1 347 ? 13.483 -6.227 -31.528 1.00 90.75 347 ARG A N 1
ATOM 2693 C CA . ARG A 1 347 ? 13.220 -7.657 -31.780 1.00 90.75 347 ARG A CA 1
ATOM 2694 C C . ARG A 1 347 ? 11.799 -8.098 -31.413 1.00 90.75 347 ARG A C 1
ATOM 2696 O O . ARG A 1 347 ? 11.423 -9.221 -31.732 1.00 90.75 347 ARG A O 1
ATOM 2703 N N . ALA A 1 348 ? 11.037 -7.266 -30.703 1.00 86.44 348 ALA A N 1
ATOM 2704 C CA . ALA A 1 348 ? 9.635 -7.534 -30.402 1.00 86.44 348 ALA A CA 1
ATOM 2705 C C . ALA A 1 348 ? 8.691 -7.220 -31.570 1.00 86.44 348 ALA A C 1
ATOM 2707 O O . ALA A 1 348 ? 7.584 -7.759 -31.604 1.00 86.44 348 ALA A O 1
ATOM 2708 N N . GLU A 1 349 ? 9.107 -6.350 -32.492 1.00 84.56 349 GLU A N 1
ATOM 2709 C CA . GLU A 1 349 ? 8.325 -5.998 -33.672 1.00 84.56 349 GLU A CA 1
ATOM 2710 C C . GLU A 1 349 ? 8.553 -7.040 -34.778 1.00 84.56 349 GLU A C 1
ATOM 2712 O O . GLU A 1 349 ? 9.669 -7.550 -34.929 1.00 84.56 349 GLU A O 1
ATOM 2717 N N . PRO A 1 350 ? 7.511 -7.396 -35.553 1.00 69.06 350 PRO A N 1
ATOM 2718 C CA . PRO A 1 350 ? 7.695 -8.242 -36.723 1.00 69.06 350 PRO A CA 1
ATOM 2719 C C . PRO A 1 350 ? 8.692 -7.578 -37.677 1.00 69.06 350 PRO A C 1
ATOM 2721 O O . PRO A 1 350 ? 8.682 -6.357 -37.847 1.00 69.06 350 PRO A O 1
ATOM 2724 N N . ALA A 1 351 ? 9.561 -8.382 -38.297 1.00 58.22 351 ALA A N 1
ATOM 2725 C CA . ALA A 1 351 ? 10.479 -7.878 -39.308 1.00 58.22 351 ALA A CA 1
ATOM 2726 C C . ALA A 1 351 ? 9.666 -7.144 -40.383 1.00 58.22 351 ALA A C 1
ATOM 2728 O O . ALA A 1 351 ? 8.770 -7.739 -40.982 1.00 58.22 351 ALA A O 1
ATOM 2729 N N . ARG A 1 352 ? 9.953 -5.854 -40.606 1.00 55.19 352 ARG A N 1
ATOM 2730 C CA . ARG A 1 352 ? 9.407 -5.145 -41.767 1.00 55.19 352 ARG A CA 1
ATOM 2731 C C . ARG A 1 352 ? 9.850 -5.927 -43.002 1.00 55.19 352 ARG A C 1
ATOM 2733 O O . ARG A 1 352 ? 11.045 -6.205 -43.133 1.00 55.19 352 ARG A O 1
ATOM 2740 N N . GLU A 1 353 ? 8.901 -6.317 -43.857 1.00 42.50 353 GLU A N 1
ATOM 2741 C CA . GLU A 1 353 ? 9.228 -6.796 -45.201 1.00 42.50 353 GLU A CA 1
ATOM 2742 C C . GLU A 1 353 ? 10.195 -5.781 -45.803 1.00 42.50 353 GLU A C 1
ATOM 2744 O O . GLU A 1 353 ? 9.941 -4.577 -45.773 1.00 42.50 353 GLU A O 1
ATOM 2749 N N . SER A 1 354 ? 11.363 -6.263 -46.218 1.00 43.56 354 SER A N 1
ATOM 2750 C CA . SER A 1 354 ? 12.401 -5.441 -46.821 1.00 43.56 354 SER A CA 1
ATOM 2751 C C . SER A 1 354 ? 11.782 -4.578 -47.913 1.00 43.56 354 SER A C 1
ATOM 2753 O O . SER A 1 354 ? 11.203 -5.137 -48.848 1.00 43.56 354 SER A O 1
ATOM 2755 N N . ASP A 1 355 ? 11.920 -3.252 -47.798 1.00 39.12 355 ASP A N 1
ATOM 2756 C CA . ASP A 1 355 ? 11.607 -2.336 -48.893 1.00 39.12 355 ASP A CA 1
ATOM 2757 C C . ASP A 1 355 ? 12.227 -2.907 -50.178 1.00 39.12 355 ASP A C 1
ATOM 2759 O O . ASP A 1 355 ? 13.412 -3.275 -50.161 1.00 39.12 355 ASP A O 1
ATOM 2763 N N . PRO A 1 356 ? 11.452 -3.054 -51.270 1.00 38.69 356 PRO A N 1
ATOM 2764 C CA . PRO A 1 356 ? 11.991 -3.567 -52.514 1.00 38.69 356 PRO A CA 1
ATOM 2765 C C . PRO A 1 356 ? 13.158 -2.667 -52.903 1.00 38.69 356 PRO A C 1
ATOM 2767 O O . PRO A 1 356 ? 13.003 -1.450 -53.023 1.00 38.69 356 PRO A O 1
ATOM 2770 N N . SER A 1 357 ? 14.340 -3.272 -53.040 1.00 34.03 357 SER A N 1
ATOM 2771 C CA . SER A 1 357 ? 15.540 -2.572 -53.479 1.00 34.03 357 SER A CA 1
ATOM 2772 C C . SER A 1 357 ? 15.193 -1.723 -54.705 1.00 34.03 357 SER A C 1
ATOM 2774 O O . SER A 1 357 ? 14.522 -2.240 -55.609 1.00 34.03 357 SER A O 1
ATOM 2776 N N . PRO A 1 358 ? 15.605 -0.442 -54.760 1.00 37.66 358 PRO A N 1
ATOM 2777 C CA . PRO A 1 358 ? 15.384 0.356 -55.950 1.00 37.66 358 PRO A CA 1
ATOM 2778 C C . PRO A 1 358 ? 16.042 -0.392 -57.107 1.00 37.66 358 PRO A C 1
ATOM 2780 O O . PRO A 1 358 ? 17.228 -0.721 -57.070 1.00 37.66 358 PRO A O 1
ATOM 2783 N N . SER A 1 359 ? 15.220 -0.772 -58.079 1.00 39.03 359 SER A N 1
ATOM 2784 C CA . SER A 1 359 ? 15.694 -1.422 -59.290 1.00 39.03 359 SER A CA 1
ATOM 2785 C C . SER A 1 359 ? 16.568 -0.416 -60.036 1.00 39.03 359 SER A C 1
ATOM 2787 O O . SER A 1 359 ? 16.034 0.587 -60.493 1.00 39.03 359 SER A O 1
ATOM 2789 N N . LEU A 1 360 ? 17.875 -0.711 -60.044 1.00 35.97 360 LEU A N 1
ATOM 2790 C CA . LEU A 1 360 ? 18.981 -0.231 -60.894 1.00 35.97 360 LEU A CA 1
ATOM 2791 C C . LEU A 1 360 ? 18.902 1.184 -61.485 1.00 35.97 360 LEU A C 1
ATOM 2793 O O . LEU A 1 360 ? 18.071 1.415 -62.390 1.00 35.97 360 LEU A O 1
#